Protein AF-A0AA35S6I4-F1 (afdb_monomer_lite)

Structure (mmCIF, N/CA/C/O backbone):
data_AF-A0AA35S6I4-F1
#
_entry.id   AF-A0AA35S6I4-F1
#
loop_
_atom_site.group_PDB
_atom_site.id
_atom_site.type_symbol
_atom_site.label_atom_id
_atom_site.label_alt_id
_atom_site.label_comp_id
_atom_site.label_asym_id
_atom_site.label_entity_id
_atom_site.label_seq_id
_atom_site.pdbx_PDB_ins_code
_atom_site.Cartn_x
_atom_site.Cartn_y
_atom_site.Cartn_z
_atom_site.occupancy
_atom_site.B_iso_or_equiv
_atom_site.auth_seq_id
_atom_site.auth_comp_id
_atom_site.auth_asym_id
_atom_site.auth_atom_id
_atom_site.pdbx_PDB_model_num
ATOM 1 N N . MET A 1 1 ? -8.166 1.751 -22.750 1.00 27.14 1 MET A N 1
ATOM 2 C CA . MET A 1 1 ? -8.897 2.971 -22.329 1.00 27.14 1 MET A CA 1
ATOM 3 C C . MET A 1 1 ? -8.185 4.132 -23.004 1.00 27.14 1 MET A C 1
ATOM 5 O O . MET A 1 1 ? -6.974 4.193 -22.900 1.00 27.14 1 MET A O 1
ATOM 9 N N . ARG A 1 2 ? -8.866 4.978 -23.789 1.00 22.42 2 ARG A N 1
ATOM 10 C CA . ARG A 1 2 ? -8.196 6.077 -24.511 1.00 22.42 2 ARG A CA 1
ATOM 11 C C . ARG A 1 2 ? -7.890 7.225 -23.547 1.00 22.42 2 ARG A C 1
ATOM 13 O O . ARG A 1 2 ? -8.811 7.950 -23.192 1.00 22.42 2 ARG A O 1
ATOM 20 N N . GLU A 1 3 ? -6.624 7.457 -23.223 1.00 25.73 3 GLU A N 1
ATOM 21 C CA . GLU A 1 3 ? -6.175 8.771 -22.754 1.00 25.73 3 GLU A CA 1
ATOM 22 C C . GLU A 1 3 ? -5.790 9.620 -23.970 1.00 25.73 3 GLU A C 1
ATOM 24 O O . GLU A 1 3 ? -4.717 9.480 -24.553 1.00 25.73 3 GLU A O 1
ATOM 29 N N . ARG A 1 4 ? -6.704 10.493 -24.401 1.00 26.44 4 ARG A N 1
ATOM 30 C CA . ARG A 1 4 ? -6.359 11.643 -25.241 1.00 26.44 4 ARG A CA 1
ATOM 31 C C . ARG A 1 4 ? -6.379 12.879 -24.352 1.00 26.44 4 ARG A C 1
ATOM 33 O O . ARG A 1 4 ? -7.452 13.313 -23.958 1.00 26.44 4 ARG A O 1
ATOM 40 N N . GLY A 1 5 ? -5.198 13.442 -24.113 1.00 25.83 5 GLY A N 1
ATOM 41 C CA . GLY A 1 5 ? -5.013 14.791 -23.582 1.00 25.83 5 GLY A CA 1
ATOM 42 C C . GLY A 1 5 ? -5.107 14.905 -22.061 1.00 25.83 5 GLY A C 1
ATOM 43 O O . GLY A 1 5 ? -6.160 14.669 -21.493 1.00 25.83 5 GLY A O 1
ATOM 44 N N . GLY A 1 6 ? -3.992 15.306 -21.440 1.00 30.22 6 GLY A N 1
ATOM 45 C CA . GLY A 1 6 ? -3.860 16.287 -20.346 1.00 30.22 6 GLY A CA 1
ATOM 46 C C . GLY A 1 6 ? -4.881 16.385 -19.203 1.00 30.22 6 GLY A C 1
ATOM 47 O O . GLY A 1 6 ? -4.893 17.415 -18.530 1.00 30.22 6 GLY A O 1
ATOM 48 N N . HIS A 1 7 ? -5.726 15.390 -18.954 1.00 31.48 7 HIS A N 1
ATOM 49 C CA . HIS A 1 7 ? -6.687 15.411 -17.862 1.00 31.48 7 HIS A CA 1
ATOM 50 C C . HIS A 1 7 ? -6.095 14.734 -16.630 1.00 31.48 7 HIS A C 1
ATOM 52 O O . HIS A 1 7 ? -5.675 13.584 -16.654 1.00 31.48 7 HIS A O 1
ATOM 58 N N . ARG A 1 8 ? -6.036 15.513 -15.550 1.00 39.41 8 ARG A N 1
ATOM 59 C CA . ARG A 1 8 ? -5.547 15.127 -14.229 1.00 39.41 8 ARG A CA 1
ATOM 60 C C . ARG A 1 8 ? -6.446 14.015 -13.680 1.00 39.41 8 ARG A C 1
ATOM 62 O O . ARG A 1 8 ? -7.600 14.274 -13.350 1.00 39.41 8 ARG A O 1
ATOM 69 N N . ALA A 1 9 ? -5.946 12.785 -13.620 1.00 36.16 9 ALA A N 1
ATOM 70 C CA . ALA A 1 9 ? -6.683 11.660 -13.056 1.00 36.16 9 ALA A CA 1
ATOM 71 C C . ALA A 1 9 ? -6.527 11.643 -11.527 1.00 36.16 9 ALA A C 1
ATOM 73 O O . ALA A 1 9 ? -5.416 11.625 -11.012 1.00 36.16 9 ALA A O 1
ATOM 74 N N . CYS A 1 10 ? -7.628 11.687 -10.774 1.00 38.34 10 CYS A N 1
ATOM 75 C CA . CYS A 1 10 ? -7.606 11.433 -9.329 1.00 38.34 10 CYS A CA 1
ATOM 76 C C . CYS A 1 10 ? -7.685 9.931 -9.039 1.00 38.34 10 CYS A C 1
ATOM 78 O O . CYS A 1 10 ? -8.234 9.178 -9.842 1.00 38.34 10 CYS A O 1
ATOM 80 N N . ALA A 1 11 ? -7.263 9.537 -7.835 1.00 35.97 11 ALA A N 1
ATOM 81 C CA . ALA A 1 11 ? -7.542 8.218 -7.281 1.00 35.97 11 ALA A CA 1
ATOM 82 C C . ALA A 1 11 ? -9.047 7.926 -7.330 1.00 35.97 11 ALA A C 1
ATOM 84 O O . ALA A 1 11 ? -9.856 8.588 -6.676 1.00 35.97 11 ALA A O 1
ATOM 85 N N . GLN A 1 12 ? -9.434 6.942 -8.134 1.00 39.78 12 GLN A N 1
ATOM 86 C CA . GLN A 1 12 ? -10.804 6.460 -8.214 1.00 39.78 12 GLN A CA 1
ATOM 87 C C . GLN A 1 12 ? -10.806 4.967 -7.936 1.00 39.78 12 GLN A C 1
ATOM 89 O O . GLN A 1 12 ? -10.083 4.211 -8.567 1.00 39.78 12 GLN A O 1
ATOM 94 N N . VAL A 1 13 ? -11.666 4.519 -7.024 1.00 38.41 13 VAL A N 1
ATOM 95 C CA . VAL A 1 13 ? -12.010 3.100 -6.955 1.00 38.41 13 VAL A CA 1
ATOM 96 C C . VAL A 1 13 ? -12.999 2.831 -8.089 1.00 38.41 13 VAL A C 1
ATOM 98 O O . VAL A 1 13 ? -14.203 3.008 -7.918 1.00 38.41 13 VAL A O 1
ATOM 101 N N . ILE A 1 14 ? -12.500 2.498 -9.281 1.00 35.81 14 ILE A N 1
ATOM 102 C CA . ILE A 1 14 ? -13.339 1.983 -10.370 1.00 35.81 14 ILE A CA 1
ATOM 103 C C . ILE A 1 14 ? -13.330 0.465 -10.262 1.00 35.81 14 ILE A C 1
ATOM 105 O O . ILE A 1 14 ? -12.357 -0.183 -10.635 1.00 35.81 14 ILE A O 1
ATOM 109 N N . VAL A 1 15 ? -14.409 -0.093 -9.723 1.00 33.44 15 VAL A N 1
ATOM 110 C CA . VAL A 1 15 ? -14.645 -1.535 -9.710 1.00 33.44 15 VAL A CA 1
ATOM 111 C C . VAL A 1 15 ? -14.970 -1.985 -11.132 1.00 33.44 15 VAL A C 1
ATOM 113 O O . VAL A 1 15 ? -16.030 -1.657 -11.664 1.00 33.44 15 VAL A O 1
ATOM 116 N N . PHE A 1 16 ? -14.077 -2.756 -11.749 1.00 29.30 16 PHE A N 1
ATOM 117 C CA . PHE A 1 16 ? -14.420 -3.525 -12.940 1.00 29.30 16 PHE A CA 1
ATOM 118 C C . PHE A 1 16 ? -14.842 -4.929 -12.504 1.00 29.30 16 PHE A C 1
ATOM 120 O O . PHE A 1 16 ? -14.002 -5.758 -12.145 1.00 29.30 16 PHE A O 1
ATOM 127 N N . THR A 1 17 ? -16.142 -5.221 -12.557 1.00 28.11 17 THR A N 1
ATOM 128 C CA . THR A 1 17 ? -16.604 -6.609 -12.571 1.00 28.11 17 THR A CA 1
ATOM 129 C C . THR A 1 17 ? -16.349 -7.161 -13.970 1.00 28.11 17 THR A C 1
ATOM 131 O O . THR A 1 17 ? -16.727 -6.567 -14.980 1.00 28.11 17 THR A O 1
ATOM 134 N N . HIS A 1 18 ? -15.634 -8.282 -14.057 1.00 30.84 18 HIS A N 1
ATOM 135 C CA . HIS A 1 18 ? -15.391 -8.951 -15.331 1.00 30.84 18 HIS A CA 1
ATOM 136 C C . HIS A 1 18 ? -16.702 -9.608 -15.785 1.00 30.84 18 HIS A C 1
ATOM 138 O O . HIS A 1 18 ? -16.946 -10.783 -15.533 1.00 30.84 18 HIS A O 1
ATOM 144 N N . ALA A 1 19 ? -17.579 -8.842 -16.428 1.00 26.14 19 ALA A N 1
ATOM 145 C CA . ALA A 1 19 ? -18.598 -9.426 -17.275 1.00 26.14 19 ALA A CA 1
ATOM 146 C C . ALA A 1 19 ? -17.886 -9.886 -18.552 1.00 26.14 19 ALA A C 1
ATOM 148 O O . ALA A 1 19 ? -17.605 -9.082 -19.441 1.00 26.14 19 ALA A O 1
ATOM 149 N N . GLN A 1 20 ? -17.555 -11.177 -18.633 1.00 28.89 20 GLN A N 1
ATOM 150 C CA . GLN A 1 20 ? -17.342 -11.819 -19.926 1.00 28.89 20 GLN A CA 1
ATOM 151 C C . GLN A 1 20 ? -18.670 -11.733 -20.688 1.00 28.89 20 GLN A C 1
ATOM 153 O O . GLN A 1 20 ? -19.516 -12.619 -20.602 1.00 28.89 20 GLN A O 1
ATOM 158 N N . TYR A 1 21 ? -18.897 -10.623 -21.387 1.00 31.86 21 TYR A N 1
ATOM 159 C CA . TYR A 1 21 ? -19.959 -10.539 -22.375 1.00 31.86 21 TYR A CA 1
ATOM 160 C C . TYR A 1 21 ? -19.504 -11.345 -23.588 1.00 31.86 21 TYR A C 1
ATOM 162 O O . TYR A 1 21 ? -18.855 -10.829 -24.496 1.00 31.86 21 TYR A O 1
ATOM 170 N N . ASP A 1 22 ? -19.833 -12.633 -23.581 1.00 31.59 22 ASP A N 1
ATOM 171 C CA . ASP A 1 22 ? -19.857 -13.450 -24.785 1.00 31.59 22 ASP A CA 1
ATOM 172 C C . ASP A 1 22 ? -21.020 -12.953 -25.664 1.00 31.59 22 ASP A C 1
ATOM 174 O O . ASP A 1 22 ? -22.170 -13.393 -25.556 1.00 31.59 22 ASP A O 1
ATOM 178 N N . TRP A 1 23 ? -20.735 -11.937 -26.485 1.00 33.00 23 TRP A N 1
ATOM 179 C CA . TRP A 1 23 ? -21.706 -11.262 -27.355 1.00 33.00 23 TRP A CA 1
ATOM 180 C C . TRP A 1 23 ? -22.428 -12.225 -28.315 1.00 33.00 23 TRP A C 1
ATOM 182 O O . TRP A 1 23 ? -23.520 -11.913 -28.793 1.00 33.00 23 TRP A O 1
ATOM 192 N N . LEU A 1 24 ? -21.875 -13.416 -28.562 1.00 31.56 24 LEU A N 1
ATOM 193 C CA . LEU A 1 24 ? -22.451 -14.413 -29.465 1.00 31.56 24 LEU A CA 1
ATOM 194 C C . LEU A 1 24 ? -23.468 -15.340 -28.774 1.00 31.56 24 LEU A C 1
ATOM 196 O O . LEU A 1 24 ? -24.403 -15.818 -29.424 1.00 31.56 24 LEU A O 1
ATOM 200 N N . ALA A 1 25 ? -23.367 -15.544 -27.457 1.00 37.75 25 ALA A N 1
ATOM 201 C CA . ALA A 1 25 ? -24.312 -16.371 -26.703 1.00 37.75 25 ALA A CA 1
ATOM 202 C C . ALA A 1 25 ? -25.638 -15.640 -26.404 1.00 37.75 25 ALA A C 1
ATOM 204 O O . ALA A 1 25 ? -26.709 -16.257 -26.418 1.00 37.75 25 ALA A O 1
ATOM 205 N N . GLY A 1 26 ? -25.588 -14.317 -26.195 1.00 34.56 26 GLY A N 1
ATOM 206 C CA . GLY A 1 26 ? -26.768 -13.481 -25.928 1.00 34.56 26 GLY A CA 1
ATOM 207 C C . GLY A 1 26 ? -27.723 -13.365 -27.121 1.00 34.56 26 GLY A C 1
ATOM 208 O O . GLY A 1 26 ? -28.942 -13.451 -26.957 1.00 34.56 26 GLY A O 1
ATOM 209 N N . PHE A 1 27 ? -27.184 -13.279 -28.342 1.00 36.78 27 PHE A N 1
ATOM 210 C CA . PHE A 1 27 ? -27.991 -13.162 -29.562 1.00 36.78 27 PHE A CA 1
ATOM 211 C C . PHE A 1 27 ? -28.774 -14.441 -29.898 1.00 36.78 27 PHE A C 1
ATOM 213 O O . PHE A 1 27 ? -29.901 -14.364 -30.387 1.00 36.78 27 PHE A O 1
ATOM 220 N N . ARG A 1 28 ? -28.240 -15.628 -29.570 1.00 36.69 28 ARG A N 1
ATOM 221 C CA . ARG A 1 28 ? -28.950 -16.904 -29.786 1.00 36.69 28 ARG A CA 1
ATOM 222 C C . ARG A 1 28 ? -30.128 -17.117 -28.833 1.00 36.69 28 ARG A C 1
ATOM 224 O O . ARG A 1 28 ? -31.089 -17.777 -29.216 1.00 36.69 28 ARG A O 1
ATOM 231 N N . ARG A 1 29 ? -30.092 -16.552 -27.620 1.00 38.59 29 ARG A N 1
ATOM 232 C CA . ARG A 1 29 ? -31.197 -16.669 -26.649 1.00 38.59 29 ARG A CA 1
ATOM 233 C C . ARG A 1 29 ? -32.322 -15.661 -26.890 1.00 38.59 29 ARG A C 1
ATOM 235 O O . ARG A 1 29 ? -33.477 -16.008 -26.669 1.00 38.59 29 ARG A O 1
ATOM 242 N N . MET A 1 30 ? -32.026 -14.466 -27.412 1.00 38.62 30 MET A N 1
ATOM 243 C CA . MET A 1 30 ? -33.069 -13.488 -27.763 1.00 38.62 30 MET A CA 1
ATOM 244 C C . MET A 1 30 ? -33.936 -13.920 -28.954 1.00 38.62 30 MET A C 1
ATOM 246 O O . MET A 1 30 ? -35.118 -13.592 -28.977 1.00 38.62 30 MET A O 1
ATOM 250 N N . LEU A 1 31 ? -33.402 -14.696 -29.903 1.00 39.69 31 LEU A N 1
ATOM 251 C CA . LEU A 1 31 ? -34.173 -15.175 -31.058 1.00 39.69 31 LEU A CA 1
ATOM 252 C C . LEU A 1 31 ? -35.123 -16.347 -30.748 1.00 39.69 31 LEU A C 1
ATOM 254 O O . LEU A 1 31 ? -36.099 -16.523 -31.472 1.00 39.69 31 LEU A O 1
ATOM 258 N N . LEU A 1 32 ? -34.910 -17.113 -29.668 1.00 38.91 32 LEU A N 1
ATOM 259 C CA . LEU A 1 32 ? -35.832 -18.197 -29.286 1.00 38.91 32 LEU A CA 1
ATOM 260 C C . LEU A 1 32 ? -37.050 -17.720 -28.474 1.00 38.91 32 LEU A C 1
ATOM 262 O O . LEU A 1 32 ? -38.095 -18.364 -28.518 1.00 38.91 32 LEU A O 1
ATOM 266 N N . CYS A 1 33 ? -36.958 -16.582 -27.778 1.00 37.75 33 CYS A N 1
ATOM 267 C CA . CYS A 1 33 ? -38.076 -16.046 -26.990 1.00 37.75 33 CYS A CA 1
ATOM 268 C C . CYS A 1 33 ? -39.135 -15.296 -27.819 1.00 37.75 33 CYS A C 1
ATOM 270 O O . CYS A 1 33 ? -40.190 -14.969 -27.287 1.00 37.75 33 CYS A O 1
ATOM 272 N N . TRP A 1 34 ? -38.902 -15.047 -29.113 1.00 36.66 34 TRP A N 1
ATOM 273 C CA . TRP A 1 34 ? -39.894 -14.407 -29.993 1.00 36.66 34 TRP A CA 1
ATOM 274 C C . TRP A 1 34 ? -40.892 -15.386 -30.637 1.00 36.66 34 TRP A C 1
ATOM 276 O O . TRP A 1 34 ? -41.854 -14.941 -31.254 1.00 36.66 34 TRP A O 1
ATOM 286 N N . LEU A 1 35 ? -40.711 -16.705 -30.477 1.00 44.50 35 LEU A N 1
ATOM 287 C CA . LEU A 1 35 ? -41.573 -17.722 -31.107 1.00 44.50 35 LEU A CA 1
ATOM 288 C C . LEU A 1 35 ? -42.529 -18.452 -30.152 1.00 44.50 35 LEU A C 1
ATOM 290 O O . LEU A 1 35 ? -43.336 -19.258 -30.603 1.00 44.50 35 LEU A O 1
ATOM 294 N N . THR A 1 36 ? -42.505 -18.158 -28.854 1.00 45.28 36 THR A N 1
ATOM 295 C CA . THR A 1 36 ? -43.490 -18.701 -27.904 1.00 45.28 36 THR A CA 1
ATOM 296 C C . THR A 1 36 ? -44.048 -17.562 -27.064 1.00 45.28 36 THR A C 1
ATOM 298 O O . THR A 1 36 ? -43.514 -17.189 -26.024 1.00 45.28 36 THR A O 1
ATOM 301 N N . GLY A 1 37 ? -45.109 -16.938 -27.580 1.00 46.22 37 GLY A N 1
ATOM 302 C CA . GLY A 1 37 ? -45.835 -15.889 -26.876 1.00 46.22 37 GLY A CA 1
ATOM 303 C C . GLY A 1 37 ? -46.317 -16.393 -25.518 1.00 46.22 37 GLY A C 1
ATOM 304 O O . GLY A 1 37 ? -47.132 -17.307 -25.448 1.00 46.22 37 GLY A O 1
ATOM 305 N N . GLY A 1 38 ? -45.804 -15.795 -24.444 1.00 47.72 38 GLY A N 1
ATOM 306 C CA . GLY A 1 38 ? -46.252 -16.105 -23.092 1.00 47.72 38 GLY A CA 1
ATOM 307 C C . GLY A 1 38 ? -45.165 -15.938 -22.045 1.00 47.72 38 GLY A C 1
ATOM 308 O O . GLY A 1 38 ? -44.645 -16.923 -21.546 1.00 47.72 38 GLY A O 1
ATOM 309 N N . CYS A 1 39 ? -44.858 -14.693 -21.680 1.00 36.78 39 CYS A N 1
ATOM 310 C CA . CYS A 1 39 ? -44.322 -14.385 -20.355 1.00 36.78 39 CYS A CA 1
ATOM 311 C C . CYS A 1 39 ? -44.573 -12.906 -20.041 1.00 36.78 39 CYS A C 1
ATOM 313 O O . CYS A 1 39 ? -43.835 -12.025 -20.479 1.00 36.78 39 CYS A O 1
ATOM 315 N N . LEU A 1 40 ? -45.644 -12.643 -19.283 1.00 46.53 40 LEU A N 1
ATOM 316 C CA . LEU A 1 40 ? -45.780 -11.422 -18.493 1.00 46.53 40 LEU A CA 1
ATOM 317 C C . LEU A 1 40 ? -44.582 -11.362 -17.538 1.00 46.53 40 LEU A C 1
ATOM 319 O O . LEU A 1 40 ? -44.534 -12.075 -16.537 1.00 46.53 40 LEU A O 1
ATOM 323 N N . LEU A 1 41 ? -43.591 -10.540 -17.874 1.00 40.91 41 LEU A N 1
ATOM 324 C CA . LEU A 1 41 ? -42.465 -10.266 -16.997 1.00 40.91 41 LEU A CA 1
ATOM 325 C C . LEU A 1 41 ? -42.904 -9.275 -15.919 1.00 40.91 41 LEU A C 1
ATOM 327 O O . LEU A 1 41 ? -43.178 -8.107 -16.190 1.00 40.91 41 LEU A O 1
ATOM 331 N N . LEU A 1 42 ? -42.911 -9.763 -14.680 1.00 40.22 42 LEU A N 1
ATOM 332 C CA . LEU A 1 42 ? -42.647 -8.960 -13.495 1.00 40.22 42 LEU A CA 1
ATOM 333 C C . LEU A 1 42 ? -41.341 -8.191 -13.735 1.00 40.22 42 LEU A C 1
ATOM 335 O O . LEU A 1 42 ? -40.250 -8.748 -13.611 1.00 40.22 42 LEU A O 1
ATOM 339 N N . ALA A 1 43 ? -41.448 -6.914 -14.093 1.00 40.16 43 ALA A N 1
ATOM 340 C CA . ALA A 1 43 ? -40.334 -5.981 -14.059 1.00 40.16 43 ALA A CA 1
ATOM 341 C C . ALA A 1 43 ? -39.996 -5.687 -12.588 1.00 40.16 43 ALA A C 1
ATOM 343 O O . ALA A 1 43 ? -40.337 -4.639 -12.044 1.00 40.16 43 ALA A O 1
ATOM 344 N N . ALA A 1 44 ? -39.366 -6.651 -11.914 1.00 40.16 44 ALA A N 1
ATOM 345 C CA . ALA A 1 44 ? -38.636 -6.377 -10.689 1.00 40.16 44 ALA A CA 1
ATOM 346 C C . ALA A 1 44 ? -37.512 -5.402 -11.054 1.00 40.16 44 ALA A C 1
ATOM 348 O O . ALA A 1 44 ? -36.699 -5.688 -11.934 1.00 40.16 44 ALA A O 1
ATOM 349 N N . GLY A 1 45 ? -37.544 -4.220 -10.437 1.00 35.88 45 GLY A N 1
ATOM 350 C CA . GLY A 1 45 ? -36.680 -3.091 -10.750 1.00 35.88 45 GLY A CA 1
ATOM 351 C C . GLY A 1 45 ? -35.210 -3.484 -10.816 1.00 35.88 45 GLY A C 1
ATOM 352 O O . GLY A 1 45 ? -34.560 -3.702 -9.796 1.00 35.88 45 GLY A O 1
ATOM 353 N N . VAL A 1 46 ? -34.676 -3.519 -12.033 1.00 41.22 46 VAL A N 1
ATOM 354 C CA . VAL A 1 46 ? -33.241 -3.396 -12.255 1.00 41.22 46 VAL A CA 1
ATOM 355 C C . VAL A 1 46 ? -32.910 -1.959 -11.869 1.00 41.22 46 VAL A C 1
ATOM 357 O O . VAL A 1 46 ? -33.310 -1.028 -12.568 1.00 41.22 46 VAL A O 1
ATOM 360 N N . GLY A 1 47 ? -32.272 -1.770 -10.712 1.00 37.84 47 GLY A N 1
ATOM 361 C CA . GLY A 1 47 ? -31.776 -0.463 -10.289 1.00 37.84 47 GLY A CA 1
ATOM 362 C C . GLY A 1 47 ? -30.976 0.155 -11.432 1.00 37.84 47 GLY A C 1
ATOM 363 O O . GLY A 1 47 ? -30.007 -0.440 -11.902 1.00 37.84 47 GLY A O 1
ATOM 364 N N . GLY A 1 48 ? -31.435 1.303 -11.934 1.00 38.84 48 GLY A N 1
ATOM 365 C CA . GLY A 1 48 ? -30.767 1.998 -13.026 1.00 38.84 48 GLY A CA 1
ATOM 366 C C . GLY A 1 48 ? -29.318 2.286 -12.647 1.00 38.84 48 GLY A C 1
ATOM 367 O O . GLY A 1 48 ? -29.043 2.739 -11.537 1.00 38.84 48 GLY A O 1
ATOM 368 N N . LEU A 1 49 ? -28.388 2.010 -13.563 1.00 55.34 49 LEU A N 1
ATOM 369 C CA . LEU A 1 49 ? -26.996 2.426 -13.421 1.00 55.34 49 LEU A CA 1
ATOM 370 C C . LEU A 1 49 ? -26.975 3.950 -13.254 1.00 55.34 49 LEU A C 1
ATOM 372 O O . LEU A 1 49 ? -27.245 4.684 -14.204 1.00 55.34 49 LEU A O 1
ATOM 376 N N . GLN A 1 50 ? -26.686 4.427 -12.041 1.00 70.00 50 GLN A N 1
ATOM 377 C CA . GLN A 1 50 ? -26.491 5.848 -11.781 1.00 70.00 50 GLN A CA 1
ATOM 378 C C . GLN A 1 50 ? -25.332 6.336 -12.656 1.00 70.00 50 GLN A C 1
ATOM 380 O O . GLN A 1 50 ? -24.180 5.952 -12.456 1.00 70.00 50 GLN A O 1
ATOM 385 N N . GLN A 1 51 ? -25.639 7.170 -13.645 1.00 85.69 51 GLN A N 1
ATOM 386 C CA . GLN A 1 51 ? -24.629 7.735 -14.528 1.00 85.69 51 GLN A CA 1
ATOM 387 C C . GLN A 1 51 ? -24.034 8.991 -13.883 1.00 85.69 51 GLN A C 1
ATOM 389 O O . GLN A 1 51 ? -24.754 9.945 -13.577 1.00 85.69 51 GLN A O 1
ATOM 394 N N . TYR A 1 52 ? -22.717 8.994 -13.675 1.00 86.12 52 TYR A N 1
ATOM 395 C CA . TYR A 1 52 ? -21.992 10.152 -13.153 1.00 86.12 52 TYR A CA 1
ATOM 396 C C . TYR A 1 52 ? -21.632 11.124 -14.275 1.00 86.12 52 TYR A C 1
ATOM 398 O O . TYR A 1 52 ? -21.247 10.716 -15.372 1.00 86.12 52 TYR A O 1
ATOM 406 N N . GLN A 1 53 ? -21.747 12.416 -13.988 1.00 88.75 53 GLN A N 1
ATOM 407 C CA . GLN A 1 53 ? -21.299 13.483 -14.875 1.00 88.75 53 GLN A CA 1
ATOM 408 C C . GLN A 1 53 ? -19.807 13.762 -14.643 1.00 88.75 53 GLN A C 1
ATOM 410 O O . GLN A 1 53 ? -19.328 13.592 -13.520 1.00 88.75 53 GLN A O 1
ATOM 415 N N . PRO A 1 54 ? -19.057 14.226 -15.659 1.00 87.81 54 PRO A N 1
ATOM 416 C CA . PRO A 1 54 ? -17.627 14.515 -15.540 1.00 87.81 54 PRO A CA 1
ATOM 417 C C . PRO A 1 54 ? -17.368 15.850 -14.811 1.00 87.81 54 PRO A C 1
ATOM 419 O O . PRO A 1 54 ? -16.702 16.740 -15.331 1.00 87.81 54 PRO A O 1
ATOM 422 N N . ASN A 1 55 ? -17.931 16.021 -13.613 1.00 86.88 55 ASN A N 1
ATOM 423 C CA . ASN A 1 55 ? -17.705 17.163 -12.728 1.00 86.88 55 ASN A CA 1
ATOM 424 C C . ASN A 1 55 ? -17.625 16.707 -11.263 1.00 86.88 55 ASN A C 1
ATOM 426 O O . ASN A 1 55 ? -18.217 15.692 -10.894 1.00 86.88 55 ASN A O 1
ATOM 430 N N . TRP A 1 56 ? -16.914 17.470 -10.427 1.00 85.12 56 TRP A N 1
ATOM 431 C CA . TRP A 1 56 ? -16.651 17.093 -9.033 1.00 85.12 56 TRP A CA 1
ATOM 432 C C . TRP A 1 56 ? -17.918 16.879 -8.212 1.00 85.12 56 TRP A C 1
ATOM 434 O O . TRP A 1 56 ? -18.025 15.866 -7.534 1.00 85.12 56 TRP A O 1
ATOM 444 N N . ALA A 1 57 ? -18.921 17.750 -8.356 1.00 88.06 57 ALA A N 1
ATOM 445 C CA . ALA A 1 57 ? -20.181 17.619 -7.624 1.00 88.06 57 ALA A CA 1
ATOM 446 C C . ALA A 1 57 ? -20.863 16.259 -7.868 1.00 88.06 57 ALA A C 1
ATOM 448 O O . ALA A 1 57 ? -21.367 15.637 -6.936 1.00 88.06 57 ALA A O 1
ATOM 449 N N . SER A 1 58 ? -20.841 15.762 -9.108 1.00 88.12 58 SER A N 1
ATOM 450 C CA . SER A 1 58 ? -21.358 14.430 -9.423 1.00 88.12 58 SER A CA 1
ATOM 451 C C . SER A 1 58 ? -20.416 13.317 -8.960 1.00 88.12 58 SER A C 1
ATOM 453 O O . SER A 1 58 ? -20.876 12.343 -8.367 1.00 88.12 58 SER A O 1
ATOM 455 N N . LEU A 1 59 ? -19.108 13.443 -9.189 1.00 86.19 59 LEU A N 1
ATOM 456 C CA . LEU A 1 59 ? -18.137 12.387 -8.886 1.00 86.19 59 LEU A CA 1
ATOM 457 C C . LEU A 1 59 ? -17.922 12.154 -7.386 1.00 86.19 59 LEU A C 1
ATOM 459 O O . LEU A 1 59 ? -17.703 10.998 -7.009 1.00 86.19 59 LEU A O 1
ATOM 463 N N . ASP A 1 60 ? -18.003 13.208 -6.572 1.00 85.75 60 ASP A N 1
ATOM 464 C CA . ASP A 1 60 ? -17.853 13.176 -5.110 1.00 85.75 60 ASP A CA 1
ATOM 465 C C . ASP A 1 60 ? -19.149 12.743 -4.404 1.00 85.75 60 ASP A C 1
ATOM 467 O O . ASP A 1 60 ? -19.121 12.346 -3.245 1.00 85.75 60 ASP A O 1
ATOM 471 N N . SER A 1 61 ? -20.288 12.724 -5.110 1.00 86.25 61 SER A N 1
ATOM 472 C CA . SER A 1 61 ? -21.542 12.161 -4.581 1.00 86.25 61 SER A CA 1
ATOM 473 C C . SER A 1 61 ? -21.552 10.625 -4.514 1.00 86.25 61 SER A C 1
ATOM 475 O O . SER A 1 61 ? -22.512 10.028 -4.023 1.00 86.25 61 SER A O 1
ATOM 477 N N . ARG A 1 62 ? -20.509 9.958 -5.031 1.00 85.06 62 ARG A N 1
ATOM 478 C CA . ARG A 1 62 ? -20.420 8.494 -5.020 1.00 85.06 62 ARG A CA 1
ATOM 479 C C . ARG A 1 62 ? -20.330 7.957 -3.597 1.00 85.06 62 ARG A C 1
ATOM 481 O O . ARG A 1 62 ? -19.438 8.371 -2.859 1.00 85.06 62 ARG A O 1
ATOM 488 N N . PRO A 1 63 ? -21.161 6.966 -3.236 1.00 83.31 63 PRO A N 1
ATOM 489 C CA . PRO A 1 63 ? -20.998 6.299 -1.961 1.00 83.31 63 PRO A CA 1
ATOM 490 C C . PRO A 1 63 ? -19.677 5.526 -1.943 1.00 83.31 63 PRO A C 1
ATOM 492 O O . PRO A 1 63 ? -19.276 4.909 -2.935 1.00 83.31 63 PRO A O 1
ATOM 495 N N . LEU A 1 64 ? -19.021 5.529 -0.787 1.00 80.19 64 LEU A N 1
ATOM 496 C CA . LEU A 1 64 ? -17.911 4.626 -0.530 1.00 80.19 64 LEU A CA 1
ATOM 497 C C . LEU A 1 64 ? -18.427 3.173 -0.562 1.00 80.19 64 LEU A C 1
ATOM 499 O O . LEU A 1 64 ? -19.410 2.874 0.122 1.00 80.19 64 LEU A O 1
ATOM 503 N N . PRO A 1 65 ? -17.776 2.251 -1.294 1.00 82.19 65 PRO A N 1
ATOM 504 C CA . PRO A 1 65 ? -18.116 0.835 -1.226 1.00 82.19 65 PRO A CA 1
ATOM 505 C C . PRO A 1 65 ? -17.989 0.304 0.208 1.00 82.19 65 PRO A C 1
ATOM 507 O O . PRO A 1 65 ? -16.976 0.541 0.869 1.00 82.19 65 PRO A O 1
ATOM 510 N N . SER A 1 66 ? -18.985 -0.449 0.687 1.00 81.00 66 SER A N 1
ATOM 511 C CA . SER A 1 66 ? -19.013 -0.950 2.072 1.00 81.00 66 SER A CA 1
ATOM 512 C C . SER A 1 66 ? -17.782 -1.787 2.422 1.00 81.00 66 SER A C 1
ATOM 514 O O . SER A 1 66 ? -17.194 -1.608 3.487 1.00 81.00 66 SER A O 1
ATOM 516 N N . TRP A 1 67 ? -17.322 -2.622 1.484 1.00 82.81 67 TRP A N 1
ATOM 517 C CA . TRP A 1 67 ? -16.130 -3.450 1.661 1.00 82.81 67 TRP A CA 1
ATOM 518 C C . TRP A 1 67 ? -14.886 -2.622 2.003 1.00 82.81 67 TRP A C 1
ATOM 520 O O . TRP A 1 67 ? -14.041 -3.079 2.770 1.00 82.81 67 TRP A O 1
ATOM 530 N N . TYR A 1 68 ? -14.764 -1.408 1.452 1.00 80.19 68 TYR A N 1
ATOM 531 C CA . TYR A 1 68 ? -13.606 -0.550 1.678 1.00 80.19 68 TYR A CA 1
ATOM 532 C C . TYR A 1 68 ? -13.638 0.035 3.085 1.00 80.19 68 TYR A C 1
ATOM 534 O O . TYR A 1 68 ? -12.605 0.123 3.752 1.00 80.19 68 TYR A O 1
ATOM 542 N N . ASP A 1 69 ? -14.832 0.396 3.572 1.00 79.38 69 ASP A N 1
ATOM 543 C CA . ASP A 1 69 ? -14.967 0.767 4.972 1.00 79.38 69 ASP A CA 1
ATOM 544 C C . ASP A 1 69 ? -14.551 -0.397 5.868 1.00 79.38 69 ASP A C 1
ATOM 546 O O . ASP A 1 69 ? -13.751 -0.178 6.772 1.00 79.38 69 ASP A O 1
ATOM 550 N N . GLU A 1 70 ? -15.025 -1.612 5.597 1.00 79.50 70 GLU A N 1
ATOM 551 C CA . GLU A 1 70 ? -14.806 -2.815 6.409 1.00 79.50 70 GLU A CA 1
ATOM 552 C C . GLU A 1 70 ? -13.371 -3.360 6.371 1.00 79.50 70 GLU A C 1
ATOM 554 O O . GLU A 1 70 ? -12.926 -3.939 7.359 1.00 79.50 70 GLU A O 1
ATOM 559 N N . ALA A 1 71 ? -12.638 -3.161 5.273 1.00 81.56 71 ALA A N 1
ATOM 560 C CA . ALA A 1 71 ? -11.327 -3.765 5.036 1.00 81.56 71 ALA A CA 1
ATOM 561 C C . ALA A 1 71 ? -10.243 -3.323 6.036 1.00 81.56 71 ALA A C 1
ATOM 563 O O . ALA A 1 71 ? -9.437 -4.146 6.465 1.00 81.56 71 ALA A O 1
ATOM 564 N N . LYS A 1 72 ? -10.239 -2.035 6.412 1.00 80.31 72 LYS A N 1
ATOM 565 C CA . LYS A 1 72 ? -9.313 -1.333 7.336 1.00 80.31 72 LYS A CA 1
ATOM 566 C C . LYS A 1 72 ? -7.812 -1.362 6.985 1.00 80.31 72 LYS A C 1
ATOM 568 O O . LYS A 1 72 ? -7.157 -0.344 7.181 1.00 80.31 72 LYS A O 1
ATOM 573 N N . VAL A 1 73 ? -7.261 -2.481 6.510 1.00 83.75 73 VAL A N 1
ATOM 574 C CA . VAL A 1 73 ? -5.830 -2.683 6.232 1.00 83.75 73 VAL A CA 1
ATOM 575 C C . VAL A 1 73 ? -5.639 -3.291 4.844 1.00 83.75 73 VAL A C 1
ATOM 577 O O . VAL A 1 73 ? -6.255 -4.303 4.507 1.00 83.75 73 VAL A O 1
ATOM 580 N N . GLY A 1 74 ? -4.735 -2.706 4.060 1.00 87.38 74 GLY A N 1
ATOM 581 C CA . GLY A 1 74 ? -4.293 -3.226 2.768 1.00 87.38 74 GLY A CA 1
ATOM 582 C C . GLY A 1 74 ? -2.779 -3.141 2.602 1.00 87.38 74 GLY A C 1
ATOM 583 O O . GLY A 1 74 ? -2.092 -2.488 3.388 1.00 87.38 74 GLY A O 1
ATOM 584 N N . ILE A 1 75 ? -2.260 -3.811 1.573 1.00 90.12 75 ILE A N 1
ATOM 585 C CA . ILE A 1 75 ? -0.836 -3.783 1.210 1.00 90.12 75 ILE A CA 1
ATOM 586 C C . ILE A 1 75 ? -0.651 -2.996 -0.081 1.00 90.12 75 ILE A C 1
ATOM 588 O O . ILE A 1 75 ? -1.262 -3.318 -1.097 1.00 90.12 75 ILE A O 1
ATOM 592 N N . PHE A 1 76 ? 0.235 -2.000 -0.049 1.00 91.19 76 PHE A N 1
ATOM 593 C CA . PHE A 1 76 ? 0.635 -1.236 -1.227 1.00 91.19 76 PHE A CA 1
ATOM 594 C C . PHE A 1 76 ? 2.045 -1.639 -1.668 1.00 91.19 76 PHE A C 1
ATOM 596 O O . PHE A 1 76 ? 2.998 -1.552 -0.896 1.00 91.19 76 PHE A O 1
ATOM 603 N N . ILE A 1 77 ? 2.178 -2.067 -2.920 1.00 93.81 77 ILE A N 1
ATOM 604 C CA . ILE A 1 77 ? 3.401 -2.607 -3.505 1.00 93.81 77 ILE A CA 1
ATOM 605 C C . ILE A 1 77 ? 3.906 -1.647 -4.579 1.00 93.81 77 ILE A C 1
ATOM 607 O O . ILE A 1 77 ? 3.259 -1.481 -5.612 1.00 93.81 77 ILE A O 1
ATOM 611 N N . HIS A 1 78 ? 5.075 -1.048 -4.345 1.00 93.69 78 HIS A N 1
ATOM 612 C CA . HIS A 1 78 ? 5.812 -0.305 -5.367 1.00 93.69 78 HIS A CA 1
ATOM 613 C C . HIS A 1 78 ? 6.875 -1.209 -5.977 1.00 93.69 78 HIS A C 1
ATOM 615 O O . HIS A 1 78 ? 7.962 -1.385 -5.426 1.00 93.69 78 HIS A O 1
ATOM 621 N N . TRP A 1 79 ? 6.540 -1.787 -7.122 1.00 96.31 79 TRP A N 1
ATOM 622 C CA . TRP A 1 79 ? 7.409 -2.691 -7.858 1.00 96.31 79 TRP A CA 1
ATOM 623 C C . TRP A 1 79 ? 7.263 -2.452 -9.359 1.00 96.31 79 TRP A C 1
ATOM 625 O O . TRP A 1 79 ? 6.164 -2.219 -9.861 1.00 96.31 79 TRP A O 1
ATOM 635 N N . GLY A 1 80 ? 8.383 -2.455 -10.068 1.00 95.31 80 GLY A N 1
ATOM 636 C CA . GLY A 1 80 ? 8.478 -2.047 -11.467 1.00 95.31 80 GLY A CA 1
ATOM 637 C C . GLY A 1 80 ? 9.934 -1.897 -11.887 1.00 95.31 80 GLY A C 1
ATOM 638 O O . GLY A 1 80 ? 10.836 -2.281 -11.134 1.00 95.31 80 GLY A O 1
ATOM 639 N N . LEU A 1 81 ? 10.172 -1.315 -13.062 1.00 97.25 81 LEU A N 1
ATOM 640 C CA . LEU A 1 81 ? 11.502 -1.241 -13.665 1.00 97.25 81 LEU A CA 1
ATOM 641 C C . LEU A 1 81 ? 12.532 -0.527 -12.772 1.00 97.25 81 LEU A C 1
ATOM 643 O O . LEU A 1 81 ? 13.662 -1.008 -12.652 1.00 97.25 81 LEU A O 1
ATOM 647 N N . PHE A 1 82 ? 12.131 0.524 -12.043 1.00 96.00 82 PHE A N 1
ATOM 648 C CA . PHE A 1 82 ? 12.974 1.193 -11.029 1.00 96.00 82 PHE A CA 1
ATOM 649 C C . PHE A 1 82 ? 13.565 0.253 -9.970 1.00 96.00 82 PHE A C 1
ATOM 651 O O . PHE A 1 82 ? 14.541 0.594 -9.302 1.00 96.00 82 PHE A O 1
ATOM 658 N N . SER A 1 83 ? 12.992 -0.939 -9.792 1.00 97.25 83 SER A N 1
ATOM 659 C CA . SER A 1 83 ? 13.478 -1.918 -8.821 1.00 97.25 83 SER A CA 1
ATOM 660 C C . SER A 1 83 ? 14.780 -2.578 -9.272 1.00 97.25 83 SER A C 1
ATOM 662 O O . SER A 1 83 ? 15.518 -3.052 -8.421 1.00 97.25 83 SER A O 1
ATOM 664 N N . VAL A 1 84 ? 15.114 -2.583 -10.568 1.00 97.75 84 VAL A N 1
ATOM 665 C CA . VAL A 1 84 ? 16.362 -3.178 -11.082 1.00 97.75 84 VAL A CA 1
ATOM 666 C C . VAL A 1 84 ? 17.615 -2.486 -10.527 1.00 97.75 84 VAL A C 1
ATOM 668 O O . VAL A 1 84 ? 18.445 -3.166 -9.922 1.00 97.75 84 VAL A O 1
ATOM 671 N N . PRO A 1 85 ? 17.788 -1.153 -10.653 1.00 96.00 85 PRO A N 1
ATOM 672 C CA . PRO A 1 85 ? 18.952 -0.486 -10.070 1.00 96.00 85 PRO A CA 1
ATOM 673 C C . PRO A 1 85 ? 18.956 -0.531 -8.534 1.00 96.00 85 PRO A C 1
ATOM 675 O O . PRO A 1 85 ? 20.042 -0.537 -7.939 1.00 96.00 85 PRO A O 1
ATOM 678 N N . SER A 1 86 ? 17.774 -0.590 -7.899 1.00 94.94 86 SER A N 1
ATOM 679 C CA . SER A 1 86 ? 17.586 -0.674 -6.440 1.00 94.94 86 SER A CA 1
ATOM 680 C C . SER A 1 86 ? 18.388 0.374 -5.647 1.00 94.94 86 SER A C 1
ATOM 682 O O . SER A 1 86 ? 18.939 0.042 -4.601 1.00 94.94 86 SER A O 1
ATOM 684 N N . TYR A 1 87 ? 18.559 1.600 -6.147 1.00 95.06 87 TYR A N 1
ATOM 685 C CA . TYR A 1 87 ? 19.511 2.559 -5.567 1.00 95.06 87 TYR A CA 1
ATOM 686 C C . TYR A 1 87 ? 18.896 3.949 -5.379 1.00 95.06 87 TYR A C 1
ATOM 688 O O . TYR A 1 87 ? 18.336 4.502 -6.315 1.00 95.06 87 TYR A O 1
ATOM 696 N N . GLY A 1 88 ? 18.998 4.530 -4.184 1.00 91.31 88 GLY A N 1
ATOM 697 C CA . GLY A 1 88 ? 18.372 5.819 -3.848 1.00 91.31 88 GLY A CA 1
ATOM 698 C C . GLY A 1 88 ? 19.363 6.942 -3.538 1.00 91.31 88 GLY A C 1
ATOM 699 O O . GLY A 1 88 ? 18.952 8.052 -3.187 1.00 91.31 88 GLY A O 1
ATOM 700 N N . GLY A 1 89 ? 20.670 6.662 -3.591 1.00 86.88 89 GLY A N 1
ATOM 701 C CA . GLY A 1 89 ? 21.706 7.584 -3.115 1.00 86.88 89 GLY A CA 1
ATOM 702 C C . GLY A 1 89 ? 21.614 7.847 -1.607 1.00 86.88 89 GLY A C 1
ATOM 703 O O . GLY A 1 89 ? 22.013 8.911 -1.136 1.00 86.88 89 GLY A O 1
ATOM 704 N N . GLY A 1 90 ? 21.008 6.926 -0.848 1.00 78.06 90 GLY A N 1
ATOM 705 C CA . GLY A 1 90 ? 20.766 7.016 0.596 1.00 78.06 90 GLY A CA 1
ATOM 706 C C . GLY A 1 90 ? 19.762 8.084 1.059 1.00 78.06 90 GLY A C 1
ATOM 707 O O . GLY A 1 90 ? 19.464 8.143 2.259 1.00 78.06 90 GLY A O 1
ATOM 708 N N . LYS A 1 91 ? 19.250 8.926 0.151 1.00 73.06 91 LYS A N 1
ATOM 709 C CA . LYS A 1 91 ? 18.438 10.117 0.470 1.00 73.06 91 LYS A CA 1
ATOM 710 C C . LYS A 1 91 ? 17.085 10.162 -0.236 1.00 73.06 91 LYS A C 1
ATOM 712 O O . LYS A 1 91 ? 16.164 10.777 0.298 1.00 73.06 91 LYS A O 1
ATOM 717 N N . SER A 1 92 ? 16.965 9.534 -1.400 1.00 79.69 92 SER A N 1
ATOM 718 C CA . SER A 1 92 ? 15.766 9.588 -2.236 1.00 79.69 92 SER A CA 1
ATOM 719 C C . SER A 1 92 ? 15.072 8.231 -2.297 1.00 79.69 92 SER A C 1
ATOM 721 O O . SER A 1 92 ? 15.716 7.193 -2.167 1.00 79.69 92 SER A O 1
ATOM 723 N N . GLY A 1 93 ? 13.760 8.242 -2.541 1.00 87.81 93 GLY A N 1
ATOM 724 C CA . GLY A 1 93 ? 13.017 7.014 -2.815 1.00 87.81 93 GLY A CA 1
ATOM 725 C C . GLY A 1 93 ? 13.519 6.355 -4.097 1.00 87.81 93 GLY A C 1
ATOM 726 O O . GLY A 1 93 ? 13.669 7.027 -5.124 1.00 87.81 93 GLY A O 1
ATOM 727 N N . CYS A 1 94 ? 13.786 5.050 -4.047 1.00 93.81 94 CYS A N 1
ATOM 728 C CA . CYS A 1 94 ? 14.321 4.305 -5.187 1.00 93.81 94 CYS A CA 1
ATOM 729 C C . CYS A 1 94 ? 13.339 4.234 -6.355 1.00 93.81 94 CYS A C 1
ATOM 731 O O . CYS A 1 94 ? 13.761 4.125 -7.502 1.00 93.81 94 CYS A O 1
ATOM 733 N N . GLU A 1 95 ? 12.038 4.384 -6.102 1.00 94.06 95 GLU A N 1
ATOM 734 C CA . GLU A 1 95 ? 11.021 4.468 -7.152 1.00 94.06 95 GLU A CA 1
ATOM 735 C C . GLU A 1 95 ? 11.143 5.721 -8.042 1.00 94.06 95 GLU A C 1
ATOM 737 O O . GLU A 1 95 ? 10.507 5.799 -9.091 1.00 94.06 95 GLU A O 1
ATOM 742 N N . TRP A 1 96 ? 11.965 6.698 -7.643 1.00 94.56 96 TRP A N 1
ATOM 743 C CA . TRP A 1 96 ? 12.276 7.907 -8.414 1.00 94.56 96 TRP A CA 1
ATOM 744 C C . TRP A 1 96 ? 13.620 7.832 -9.146 1.00 94.56 96 TRP A C 1
ATOM 746 O O . TRP A 1 96 ? 14.131 8.867 -9.576 1.00 94.56 96 TRP A O 1
ATOM 756 N N . PHE A 1 97 ? 14.216 6.641 -9.289 1.00 96.31 97 PHE A N 1
ATOM 757 C CA . PHE A 1 97 ? 15.546 6.479 -9.884 1.00 96.31 97 PHE A CA 1
ATOM 758 C C . PHE A 1 97 ? 15.694 7.197 -11.228 1.00 96.31 97 PHE A C 1
ATOM 760 O O . PHE A 1 97 ? 16.632 7.970 -11.398 1.00 96.31 97 PHE A O 1
ATOM 767 N N . TRP A 1 98 ? 14.759 6.986 -12.161 1.00 96.06 98 TRP A N 1
ATOM 768 C CA . TRP A 1 98 ? 14.807 7.600 -13.490 1.00 96.06 98 TRP A CA 1
ATOM 769 C C . TRP A 1 98 ? 14.810 9.130 -13.440 1.00 96.06 98 TRP A C 1
ATOM 771 O O . TRP A 1 98 ? 15.693 9.763 -14.014 1.00 96.06 98 TRP A O 1
ATOM 781 N N . GLU A 1 99 ? 13.862 9.723 -12.712 1.00 95.25 99 GLU A N 1
ATOM 782 C CA . GLU A 1 99 ? 13.752 11.177 -12.552 1.00 95.25 99 GLU A CA 1
ATOM 783 C C . GLU A 1 99 ? 15.007 11.751 -11.892 1.00 95.25 99 GLU A C 1
ATOM 785 O O . GLU A 1 99 ? 15.545 12.762 -12.335 1.00 95.25 99 GLU A O 1
ATOM 790 N N . ASN A 1 100 ? 15.525 11.094 -10.854 1.00 96.06 100 ASN A N 1
ATOM 791 C CA . ASN A 1 100 ? 16.721 11.574 -10.176 1.00 96.06 100 ASN A CA 1
ATOM 792 C C . ASN A 1 100 ? 17.990 11.372 -11.013 1.00 96.06 100 ASN A C 1
ATOM 794 O O . ASN A 1 100 ? 18.906 12.180 -10.910 1.00 96.06 100 ASN A O 1
ATOM 798 N N . TRP A 1 101 ? 18.058 10.344 -11.857 1.00 96.31 101 TRP A N 1
ATOM 799 C CA . TRP A 1 101 ? 19.197 10.113 -12.741 1.00 96.31 101 TRP A CA 1
ATOM 800 C C . TRP A 1 101 ? 19.186 11.049 -13.956 1.00 96.31 101 TRP A C 1
ATOM 802 O O . TRP A 1 101 ? 20.173 11.740 -14.211 1.00 96.31 101 TRP A O 1
ATOM 812 N N . VAL A 1 102 ? 18.082 11.072 -14.704 1.00 95.50 102 VAL A N 1
ATOM 813 C CA . VAL A 1 102 ? 17.977 11.734 -16.013 1.00 95.50 102 VAL A CA 1
ATOM 814 C C . VAL A 1 102 ? 17.458 13.163 -15.881 1.00 95.50 102 VAL A C 1
ATOM 816 O O . VAL A 1 102 ? 18.042 14.076 -16.468 1.00 95.50 102 VAL A O 1
ATOM 819 N N . GLY A 1 103 ? 16.387 13.362 -15.109 1.00 94.62 103 GLY A N 1
ATOM 820 C CA . GLY A 1 103 ? 15.728 14.658 -14.942 1.00 94.62 103 GLY A CA 1
ATOM 821 C C . GLY A 1 103 ? 16.541 15.608 -14.064 1.00 94.62 103 GLY A C 1
ATOM 822 O O . GLY A 1 103 ? 17.088 16.604 -14.537 1.00 94.62 103 GLY A O 1
ATOM 823 N N . ARG A 1 104 ? 16.659 15.279 -12.776 1.00 95.00 104 ARG A N 1
ATOM 824 C CA . ARG A 1 104 ? 17.310 16.120 -11.756 1.00 95.00 104 ARG A CA 1
ATOM 825 C C . ARG A 1 104 ? 18.823 15.986 -11.717 1.00 95.00 104 ARG A C 1
ATOM 827 O O . ARG A 1 104 ? 19.487 16.891 -11.222 1.00 95.00 104 ARG A O 1
ATOM 834 N N . LYS A 1 105 ? 19.357 14.873 -12.229 1.00 95.56 105 LYS A N 1
ATOM 835 C CA . LYS A 1 105 ? 20.794 14.561 -12.249 1.00 95.56 105 LYS A CA 1
ATOM 836 C C . LYS A 1 105 ? 21.431 14.614 -10.855 1.00 95.56 105 LYS A C 1
ATOM 838 O O . LYS A 1 105 ? 22.459 15.257 -10.654 1.00 95.56 105 LYS A O 1
ATOM 843 N N . ASP A 1 106 ? 20.815 13.929 -9.893 1.00 96.12 106 ASP A N 1
ATOM 844 C CA . ASP A 1 106 ? 21.355 13.769 -8.544 1.00 96.12 106 ASP A CA 1
ATOM 845 C C . ASP A 1 106 ? 22.796 13.215 -8.608 1.00 96.12 106 ASP A C 1
ATOM 847 O O . ASP A 1 106 ? 23.018 12.165 -9.225 1.00 96.12 106 ASP A O 1
ATOM 851 N N . PRO A 1 107 ? 23.787 13.881 -7.980 1.00 95.88 107 PRO A N 1
ATOM 852 C CA . PRO A 1 107 ? 25.188 13.490 -8.101 1.00 95.88 107 PRO A CA 1
ATOM 853 C C . PRO A 1 107 ? 25.485 12.060 -7.643 1.00 95.88 107 PRO A C 1
ATOM 855 O O . PRO A 1 107 ? 26.331 11.401 -8.244 1.00 95.88 107 PRO A O 1
ATOM 858 N N . TRP A 1 108 ? 24.801 11.554 -6.612 1.00 94.81 108 TRP A N 1
ATOM 859 C CA . TRP A 1 108 ? 25.031 10.202 -6.096 1.00 94.81 108 TRP A CA 1
ATOM 860 C C . TRP A 1 108 ? 24.556 9.152 -7.089 1.00 94.81 108 TRP A C 1
ATOM 862 O O . TRP A 1 108 ? 25.262 8.176 -7.343 1.00 94.81 108 TRP A O 1
ATOM 872 N N . ILE A 1 109 ? 23.391 9.378 -7.692 1.00 96.00 109 ILE A N 1
ATOM 873 C CA . ILE A 1 109 ? 22.800 8.460 -8.666 1.00 96.00 109 ILE A CA 1
ATOM 874 C C . ILE A 1 109 ? 23.553 8.517 -10.000 1.00 96.00 109 ILE A C 1
ATOM 876 O O . ILE A 1 109 ? 23.884 7.473 -10.562 1.00 96.00 109 ILE A O 1
ATOM 880 N N . VAL A 1 110 ? 23.910 9.712 -10.482 1.00 96.62 110 VAL A N 1
ATOM 881 C CA . VAL A 1 110 ? 24.738 9.874 -11.690 1.00 96.62 110 VAL A CA 1
ATOM 882 C C . VAL A 1 110 ? 26.080 9.168 -11.516 1.00 96.62 110 VAL A C 1
ATOM 884 O O . VAL A 1 110 ? 26.519 8.435 -12.402 1.00 96.62 110 VAL A O 1
ATOM 887 N N . HIS A 1 111 ? 26.721 9.344 -10.363 1.00 96.25 111 HIS A N 1
ATOM 888 C CA . HIS A 1 111 ? 28.009 8.728 -10.096 1.00 96.25 111 HIS A CA 1
ATOM 889 C C . HIS A 1 111 ? 27.903 7.206 -9.915 1.00 96.25 111 HIS A C 1
ATOM 891 O O . HIS A 1 111 ? 28.766 6.463 -10.384 1.00 96.25 111 HIS A O 1
ATOM 897 N N . PHE A 1 112 ? 26.825 6.718 -9.295 1.00 96.12 112 PHE A N 1
ATOM 898 C CA . PHE A 1 112 ? 26.495 5.295 -9.282 1.00 96.12 112 PHE A CA 1
ATOM 899 C C . PHE A 1 112 ? 26.391 4.739 -10.711 1.00 96.12 112 PHE A C 1
ATOM 901 O O . PHE A 1 112 ? 27.013 3.716 -11.001 1.00 96.12 112 PHE A O 1
ATOM 908 N N . MET A 1 113 ? 25.704 5.431 -11.624 1.00 97.50 113 MET A N 1
ATOM 909 C CA . MET A 1 113 ? 25.591 4.983 -13.014 1.00 97.50 113 MET A CA 1
ATOM 910 C C . MET A 1 113 ? 26.937 4.983 -13.744 1.00 97.50 113 MET A C 1
ATOM 912 O O . MET A 1 113 ? 27.279 3.991 -14.379 1.00 97.50 113 MET A O 1
ATOM 916 N N . GLN A 1 114 ? 27.746 6.032 -13.581 1.00 97.38 114 GLN A N 1
ATOM 917 C CA . GLN A 1 114 ? 29.079 6.129 -14.194 1.00 97.38 114 GLN A CA 1
ATOM 918 C C . GLN A 1 114 ? 30.060 5.051 -13.716 1.00 97.38 114 GLN A C 1
ATOM 920 O O . GLN A 1 114 ? 30.935 4.649 -14.479 1.00 97.38 114 GLN A O 1
ATOM 925 N N . ARG A 1 115 ? 29.947 4.604 -12.458 1.00 97.31 115 ARG A N 1
ATOM 926 C CA . ARG A 1 115 ? 30.808 3.549 -11.900 1.00 97.31 115 ARG A CA 1
ATOM 927 C C . ARG A 1 115 ? 30.417 2.145 -12.359 1.00 97.31 115 ARG A C 1
ATOM 929 O O . ARG A 1 115 ? 31.288 1.290 -12.444 1.00 97.31 115 ARG A O 1
ATOM 936 N N . ASN A 1 116 ? 29.124 1.895 -12.569 1.00 97.38 116 ASN A N 1
ATOM 937 C CA . ASN A 1 116 ? 28.595 0.533 -12.706 1.00 97.38 116 ASN A CA 1
ATOM 938 C C . ASN A 1 116 ? 28.114 0.190 -14.123 1.00 97.38 116 ASN A C 1
ATOM 940 O O . ASN A 1 116 ? 27.947 -0.987 -14.425 1.00 97.38 116 ASN A O 1
ATOM 944 N N . TYR A 1 117 ? 27.892 1.185 -14.985 1.00 97.38 117 TYR A N 1
ATOM 945 C CA . TYR A 1 117 ? 27.344 0.988 -16.326 1.00 97.38 117 TYR A CA 1
ATOM 946 C C . TYR A 1 117 ? 28.159 1.744 -17.379 1.00 97.38 117 TYR A C 1
ATOM 948 O O . TYR A 1 117 ? 28.876 2.703 -17.086 1.00 97.38 117 TYR A O 1
ATOM 956 N N . LEU A 1 118 ? 28.049 1.301 -18.634 1.00 97.31 118 LEU A N 1
ATOM 957 C CA . LEU A 1 118 ? 28.691 1.967 -19.765 1.00 97.31 118 LEU A CA 1
ATOM 958 C C . LEU A 1 118 ? 28.161 3.396 -19.927 1.00 97.31 118 LEU A C 1
ATOM 960 O O . LEU A 1 118 ? 26.996 3.675 -19.662 1.00 97.31 118 LEU A O 1
ATOM 964 N N . LYS A 1 119 ? 28.993 4.298 -20.458 1.00 95.06 119 LYS A N 1
ATOM 965 C CA . LYS A 1 119 ? 28.581 5.687 -20.743 1.00 95.06 119 LYS A CA 1
ATOM 966 C C . LYS A 1 119 ? 27.403 5.785 -21.720 1.00 95.06 119 LYS A C 1
ATOM 968 O O . LYS A 1 119 ? 26.703 6.788 -21.715 1.00 95.06 119 LYS A O 1
ATOM 973 N N . THR A 1 120 ? 27.218 4.768 -22.559 1.00 97.31 120 THR A N 1
ATOM 974 C CA . THR A 1 120 ? 26.116 4.657 -23.523 1.00 97.31 120 THR A CA 1
ATOM 975 C C . THR A 1 120 ? 24.854 4.035 -22.928 1.00 97.31 120 THR A C 1
ATOM 977 O O . THR A 1 120 ? 23.855 3.958 -23.630 1.00 97.31 120 THR A O 1
ATOM 980 N N . PHE A 1 121 ? 24.893 3.570 -21.674 1.00 98.12 121 PHE A N 1
ATOM 981 C CA . PHE A 1 121 ? 23.759 2.935 -21.014 1.00 98.12 121 PHE A CA 1
ATOM 982 C C . PHE A 1 121 ? 22.666 3.966 -20.709 1.00 98.12 121 PHE A C 1
ATOM 984 O O . PHE A 1 121 ? 22.924 5.037 -20.153 1.00 98.12 121 PHE A O 1
ATOM 991 N N . THR A 1 122 ? 21.433 3.618 -21.042 1.00 97.38 122 THR A N 1
ATOM 992 C CA . THR A 1 122 ? 20.222 4.423 -20.894 1.00 97.38 122 THR A CA 1
ATOM 993 C C . THR A 1 122 ? 19.205 3.698 -20.014 1.00 97.38 122 THR A C 1
ATOM 995 O O . THR A 1 122 ? 19.312 2.502 -19.766 1.00 97.38 122 THR A O 1
ATOM 998 N N . TYR A 1 123 ? 18.197 4.409 -19.502 1.00 97.31 123 TYR A N 1
ATOM 999 C CA . TYR A 1 123 ? 17.188 3.777 -18.642 1.00 97.31 123 TYR A CA 1
ATOM 1000 C C . TYR A 1 123 ? 16.427 2.618 -19.308 1.00 97.31 123 TYR A C 1
ATOM 1002 O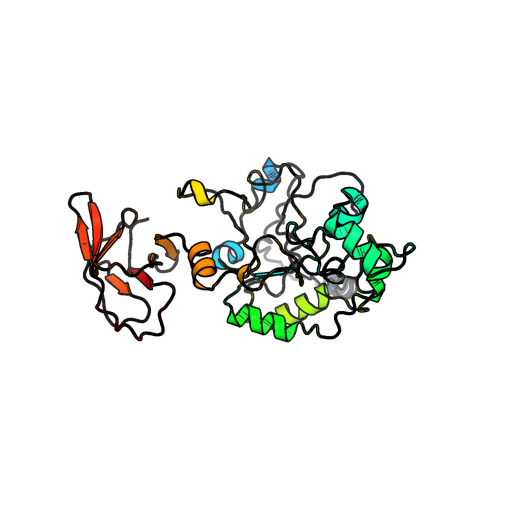 O . TYR A 1 123 ? 16.212 1.610 -18.636 1.00 97.31 123 TYR A O 1
ATOM 1010 N N . PRO A 1 124 ? 16.087 2.684 -20.613 1.00 96.62 124 PRO A N 1
ATOM 1011 C CA . PRO A 1 124 ? 15.514 1.541 -21.315 1.00 96.62 124 PRO A CA 1
ATOM 1012 C C . PRO A 1 124 ? 16.339 0.258 -21.301 1.00 96.62 124 PRO A C 1
ATOM 1014 O O . PRO A 1 124 ? 15.758 -0.825 -21.334 1.00 96.62 124 PRO A O 1
ATOM 1017 N N . ASP A 1 125 ? 17.661 0.350 -21.158 1.00 97.56 125 ASP A N 1
ATOM 1018 C CA . ASP A 1 125 ? 18.536 -0.824 -21.095 1.00 97.56 125 ASP A CA 1
ATOM 1019 C C . ASP A 1 125 ? 18.334 -1.651 -19.808 1.00 97.56 125 ASP A C 1
ATOM 1021 O O . ASP A 1 125 ? 18.798 -2.792 -19.714 1.00 97.56 125 ASP A O 1
ATOM 1025 N N . PHE A 1 126 ? 17.605 -1.121 -18.815 1.00 98.00 126 PHE A N 1
ATOM 1026 C CA . PHE A 1 126 ? 17.135 -1.907 -17.674 1.00 98.00 126 PHE A CA 1
ATOM 1027 C C . PHE A 1 126 ? 15.963 -2.832 -18.013 1.00 98.00 126 PHE A C 1
ATOM 1029 O O . PHE A 1 126 ? 15.766 -3.805 -17.290 1.00 98.00 126 PHE A O 1
ATOM 1036 N N . GLY A 1 127 ? 15.184 -2.561 -19.068 1.00 97.38 127 GLY A N 1
ATOM 1037 C CA . GLY A 1 127 ? 13.967 -3.320 -19.401 1.00 97.38 127 GLY A CA 1
ATOM 1038 C C . GLY A 1 127 ? 14.215 -4.833 -19.448 1.00 97.38 127 GLY A C 1
ATOM 1039 O O . GLY A 1 127 ? 13.640 -5.563 -18.640 1.00 97.38 127 GLY A O 1
ATOM 1040 N N . PRO A 1 128 ? 15.170 -5.309 -20.271 1.00 96.69 128 PRO A N 1
ATOM 1041 C CA . PRO A 1 128 ? 15.542 -6.726 -20.331 1.00 96.69 128 PRO A CA 1
ATOM 1042 C C . PRO A 1 128 ? 16.124 -7.301 -19.027 1.00 96.69 128 PRO A C 1
ATOM 1044 O O . PRO A 1 128 ? 16.196 -8.518 -18.862 1.00 96.69 128 PRO A O 1
ATOM 1047 N N . GLN A 1 129 ? 16.574 -6.452 -18.099 1.00 97.50 129 GLN A N 1
ATOM 1048 C CA . GLN A 1 129 ? 17.133 -6.870 -16.810 1.00 97.50 129 GLN A CA 1
ATOM 1049 C C . GLN A 1 129 ? 16.051 -7.057 -15.739 1.00 97.50 129 GLN A C 1
ATOM 1051 O O . GLN A 1 129 ? 16.282 -7.756 -14.749 1.00 97.50 129 GLN A O 1
ATOM 1056 N N . PHE A 1 130 ? 14.859 -6.483 -15.923 1.00 97.88 130 PHE A N 1
ATOM 1057 C CA . PHE A 1 130 ? 13.726 -6.712 -15.034 1.00 97.88 130 PHE A CA 1
ATOM 1058 C C . PHE A 1 130 ? 13.086 -8.071 -15.322 1.00 97.88 130 PHE A C 1
ATOM 1060 O O . PHE A 1 130 ? 12.103 -8.170 -16.036 1.00 97.88 130 PHE A O 1
ATOM 1067 N N . LYS A 1 131 ? 13.651 -9.149 -14.784 1.00 97.31 131 LYS A N 1
ATOM 1068 C CA . LYS A 1 131 ? 13.234 -10.511 -15.157 1.00 97.31 131 LYS A CA 1
ATOM 1069 C C . LYS A 1 131 ? 12.191 -11.161 -14.251 1.00 97.31 131 LYS A C 1
ATOM 1071 O O . LYS A 1 131 ? 11.602 -12.164 -14.634 1.00 97.31 131 LYS A O 1
ATOM 1076 N N . ALA A 1 132 ? 11.993 -10.634 -13.041 1.00 97.56 132 ALA A N 1
ATOM 1077 C CA . ALA A 1 132 ? 11.065 -11.194 -12.052 1.00 97.56 132 ALA A CA 1
ATOM 1078 C C . ALA A 1 132 ? 11.220 -12.722 -11.822 1.00 97.56 132 ALA A C 1
ATOM 1080 O O . ALA A 1 132 ? 10.236 -13.423 -11.594 1.00 97.56 132 ALA A O 1
ATOM 1081 N N . GLU A 1 133 ? 12.454 -13.244 -11.865 1.00 97.12 133 GLU A N 1
ATOM 1082 C CA . GLU A 1 133 ? 12.746 -14.694 -11.921 1.00 97.12 133 GLU A CA 1
ATOM 1083 C C . GLU A 1 133 ? 12.193 -15.479 -10.721 1.00 97.12 133 GLU A C 1
ATOM 1085 O O . GLU A 1 133 ? 11.850 -16.651 -10.846 1.00 97.12 133 GLU A O 1
ATOM 1090 N N . LEU A 1 134 ? 12.076 -14.827 -9.560 1.00 97.31 134 LEU A N 1
ATOM 1091 C CA . LEU A 1 134 ? 11.583 -15.425 -8.314 1.00 97.31 134 LEU A CA 1
ATOM 1092 C C . LEU A 1 134 ? 10.167 -14.960 -7.938 1.00 97.31 134 LEU A C 1
ATOM 1094 O O . LEU A 1 134 ? 9.716 -15.205 -6.818 1.00 97.31 134 LEU A O 1
ATOM 1098 N N . PHE A 1 135 ? 9.475 -14.253 -8.836 1.00 97.75 135 PHE A N 1
ATOM 1099 C CA . PHE A 1 135 ? 8.123 -13.774 -8.575 1.00 97.75 135 PHE A CA 1
ATOM 1100 C C . PHE A 1 135 ? 7.110 -14.921 -8.620 1.00 97.75 135 PHE A C 1
ATOM 1102 O O . PHE A 1 135 ? 6.885 -15.538 -9.667 1.00 97.75 135 PHE A O 1
ATOM 1109 N N . ASP A 1 136 ? 6.479 -15.140 -7.469 1.00 97.62 136 ASP A N 1
ATOM 1110 C CA . ASP A 1 136 ? 5.408 -16.100 -7.236 1.00 97.62 136 ASP A CA 1
ATOM 1111 C C . ASP A 1 136 ? 4.219 -15.353 -6.598 1.00 97.62 136 ASP A C 1
ATOM 1113 O O . ASP A 1 136 ? 4.298 -14.955 -5.426 1.00 97.62 136 ASP A O 1
ATOM 1117 N N . PRO A 1 137 ? 3.130 -15.120 -7.353 1.00 95.44 137 PRO A N 1
ATOM 1118 C CA . PRO A 1 137 ? 1.992 -14.348 -6.868 1.00 95.44 137 PRO A CA 1
ATOM 1119 C C . PRO A 1 137 ? 1.237 -15.058 -5.735 1.00 95.44 137 PRO A C 1
ATOM 1121 O O . PRO A 1 137 ? 0.665 -14.380 -4.881 1.00 95.44 137 PRO A O 1
ATOM 1124 N N . GLN A 1 138 ? 1.266 -16.395 -5.668 1.00 95.81 138 GLN A N 1
ATOM 1125 C CA . GLN A 1 138 ? 0.590 -17.135 -4.602 1.00 95.81 138 GLN A CA 1
ATOM 1126 C C . GLN A 1 138 ? 1.308 -16.928 -3.270 1.00 95.81 138 GLN A C 1
ATOM 1128 O O . GLN A 1 138 ? 0.672 -16.608 -2.270 1.00 95.81 138 GLN A O 1
ATOM 1133 N N . LYS A 1 139 ? 2.646 -16.986 -3.263 1.00 96.50 139 LYS A N 1
ATOM 1134 C CA . LYS A 1 139 ? 3.432 -16.693 -2.050 1.00 96.50 139 LYS A CA 1
ATOM 1135 C C . LYS A 1 139 ? 3.196 -15.281 -1.526 1.00 96.50 139 LYS A C 1
ATOM 1137 O O . LYS A 1 139 ? 3.209 -15.074 -0.312 1.00 96.50 139 LYS A O 1
ATOM 1142 N N . TRP A 1 140 ? 3.003 -14.315 -2.422 1.00 96.19 140 TRP A N 1
ATOM 1143 C CA . TRP A 1 140 ? 2.666 -12.941 -2.053 1.00 96.19 140 TRP A CA 1
ATOM 1144 C C . TRP A 1 140 ? 1.285 -12.862 -1.409 1.00 96.19 140 TRP A C 1
ATOM 1146 O O . TRP A 1 140 ? 1.162 -12.339 -0.304 1.00 96.19 140 TRP A O 1
ATOM 1156 N N . VAL A 1 141 ? 0.267 -13.432 -2.053 1.00 94.25 141 VAL A N 1
ATOM 1157 C CA . VAL A 1 141 ? -1.101 -13.491 -1.522 1.00 94.25 141 VAL A CA 1
ATOM 1158 C C . VAL A 1 141 ? -1.130 -14.168 -0.150 1.00 94.25 141 VAL A C 1
ATOM 1160 O O . VAL A 1 141 ? -1.642 -13.579 0.799 1.00 94.25 141 VAL A O 1
ATOM 1163 N N . ASP A 1 142 ? -0.489 -15.326 0.002 1.00 94.44 142 ASP A N 1
ATOM 1164 C CA . ASP A 1 142 ? -0.436 -16.044 1.280 1.00 94.44 142 ASP A CA 1
ATOM 1165 C C . ASP A 1 142 ? 0.261 -15.214 2.370 1.00 94.44 142 ASP A C 1
ATOM 1167 O O . ASP A 1 142 ? -0.128 -15.236 3.538 1.00 94.44 142 ASP A O 1
ATOM 1171 N N . LEU A 1 143 ? 1.316 -14.472 2.014 1.00 95.00 143 LEU A N 1
ATOM 1172 C CA . LEU A 1 143 ? 2.005 -13.579 2.944 1.00 95.00 143 LEU A CA 1
ATOM 1173 C C . LEU A 1 143 ? 1.107 -12.419 3.385 1.00 95.00 143 LEU A C 1
ATOM 1175 O O . LEU A 1 143 ? 1.052 -12.112 4.576 1.00 95.00 143 LEU A O 1
ATOM 1179 N N . PHE A 1 144 ? 0.411 -11.777 2.450 1.00 93.12 144 PHE A N 1
ATOM 1180 C CA . PHE A 1 144 ? -0.444 -10.625 2.738 1.00 93.12 144 PHE A CA 1
ATOM 1181 C C . PHE A 1 144 ? -1.697 -11.020 3.521 1.00 93.12 144 PHE A C 1
ATOM 1183 O O . PHE A 1 144 ? -2.109 -10.288 4.421 1.00 93.12 144 PHE A O 1
ATOM 1190 N N . GLU A 1 145 ? -2.250 -12.203 3.255 1.00 89.75 145 GLU A N 1
ATOM 1191 C CA . GLU A 1 145 ? -3.318 -12.787 4.063 1.00 89.75 145 GLU A CA 1
ATOM 1192 C C . GLU A 1 145 ? -2.853 -13.019 5.506 1.00 89.75 145 GLU A C 1
ATOM 1194 O O . GLU A 1 145 ? -3.520 -12.577 6.442 1.00 89.75 145 GLU A O 1
ATOM 1199 N N . ARG A 1 146 ? -1.678 -13.639 5.706 1.00 91.25 146 ARG A N 1
ATOM 1200 C CA . ARG A 1 146 ? -1.103 -13.838 7.050 1.00 91.25 146 ARG A CA 1
ATOM 1201 C C . ARG A 1 146 ? -0.799 -12.524 7.766 1.00 91.25 146 ARG A C 1
ATOM 1203 O O . ARG A 1 146 ? -0.872 -12.476 8.990 1.00 91.25 146 ARG A O 1
ATOM 1210 N N . ALA A 1 147 ? -0.481 -11.464 7.024 1.00 86.75 147 ALA A N 1
ATOM 1211 C CA . ALA A 1 147 ? -0.316 -10.117 7.565 1.00 86.75 147 ALA A CA 1
ATOM 1212 C C . ALA A 1 147 ? -1.654 -9.441 7.942 1.00 86.75 147 ALA A C 1
ATOM 1214 O O . ALA A 1 147 ? -1.646 -8.358 8.523 1.00 86.75 147 ALA A O 1
ATOM 1215 N N . GLY A 1 148 ? -2.797 -10.065 7.633 1.00 85.50 148 GLY A N 1
ATOM 1216 C CA . GLY A 1 148 ? -4.138 -9.574 7.956 1.00 85.50 148 GLY A CA 1
ATOM 1217 C C . GLY A 1 148 ? -4.716 -8.582 6.944 1.00 85.50 148 GLY A C 1
ATOM 1218 O O . GLY A 1 148 ? -5.741 -7.961 7.227 1.00 85.50 148 GLY A O 1
ATOM 1219 N N . ALA A 1 149 ? -4.088 -8.420 5.777 1.00 87.75 149 ALA A N 1
ATOM 1220 C CA . ALA A 1 149 ? -4.550 -7.487 4.757 1.00 87.75 149 ALA A CA 1
ATOM 1221 C C . ALA A 1 149 ? -5.867 -7.946 4.114 1.00 87.75 149 ALA A C 1
ATOM 1223 O O . ALA A 1 149 ? -6.125 -9.144 3.986 1.00 87.75 149 ALA A O 1
ATOM 1224 N N . LYS A 1 150 ? -6.684 -6.979 3.679 1.00 87.62 150 LYS A N 1
ATOM 1225 C CA . LYS A 1 150 ? -7.982 -7.214 3.025 1.00 87.62 150 LYS A CA 1
ATOM 1226 C C . LYS A 1 150 ? -8.064 -6.758 1.571 1.00 87.62 150 LYS A C 1
ATOM 1228 O O . LYS A 1 150 ? -9.038 -7.040 0.873 1.00 87.62 150 LYS A O 1
ATOM 1233 N N . TYR A 1 151 ? -7.027 -6.086 1.091 1.00 88.12 151 TYR A N 1
ATOM 1234 C CA . TYR A 1 151 ? -6.859 -5.705 -0.307 1.00 88.12 151 TYR A CA 1
ATOM 1235 C C . TYR A 1 151 ? -5.378 -5.482 -0.617 1.00 88.12 151 TYR A C 1
ATOM 1237 O O . TYR A 1 151 ? -4.561 -5.246 0.280 1.00 88.12 151 TYR A O 1
ATOM 1245 N N . ILE A 1 152 ? -5.043 -5.568 -1.902 1.00 89.69 152 ILE A N 1
ATOM 1246 C CA . ILE A 1 152 ? -3.703 -5.326 -2.429 1.00 89.69 152 ILE A CA 1
ATOM 1247 C C . ILE A 1 152 ? -3.804 -4.210 -3.461 1.00 89.69 152 ILE A C 1
ATOM 1249 O O . ILE A 1 152 ? -4.690 -4.220 -4.315 1.00 89.69 152 ILE A O 1
ATOM 1253 N N . VAL A 1 153 ? -2.870 -3.270 -3.400 1.00 90.38 153 VAL A N 1
ATOM 1254 C CA . VAL A 1 153 ? -2.651 -2.251 -4.421 1.00 90.38 153 VAL A CA 1
ATOM 1255 C C . VAL A 1 153 ? -1.263 -2.499 -4.995 1.00 90.38 153 VAL A C 1
ATOM 1257 O O . VAL A 1 153 ? -0.268 -2.403 -4.283 1.00 90.38 153 VAL A O 1
ATOM 1260 N N . LEU A 1 154 ? -1.178 -2.843 -6.276 1.00 91.69 154 LEU A N 1
ATOM 1261 C CA . LEU A 1 154 ? 0.089 -2.953 -6.998 1.00 91.69 154 LEU A CA 1
ATOM 1262 C C . LEU A 1 154 ? 0.265 -1.706 -7.862 1.00 91.69 154 LEU A C 1
ATOM 1264 O O . LEU A 1 154 ? -0.681 -1.288 -8.530 1.00 91.69 154 LEU A O 1
ATOM 1268 N N . THR A 1 155 ? 1.470 -1.133 -7.898 1.00 90.31 155 THR A N 1
ATOM 1269 C CA . THR A 1 155 ? 1.831 -0.151 -8.926 1.00 90.31 155 THR A CA 1
ATOM 1270 C C . THR A 1 155 ? 1.785 -0.823 -10.288 1.00 90.31 155 THR A C 1
ATOM 1272 O O . THR A 1 155 ? 2.752 -1.435 -10.737 1.00 90.31 155 THR A O 1
ATOM 1275 N N . SER A 1 156 ? 0.640 -0.721 -10.949 1.00 91.00 156 SER A N 1
ATOM 1276 C CA . SER A 1 156 ? 0.472 -1.229 -12.299 1.00 91.00 156 SER A CA 1
ATOM 1277 C C . SER A 1 156 ? 1.422 -0.473 -13.241 1.00 91.00 156 SER A C 1
ATOM 1279 O O . SER A 1 156 ? 2.071 -1.090 -14.079 1.00 91.00 156 SER A O 1
ATOM 1281 N N . LYS A 1 157 ? 1.520 0.855 -13.084 1.00 91.31 157 LYS A N 1
ATOM 1282 C CA . LYS A 1 157 ? 2.437 1.764 -13.786 1.00 91.31 157 LYS A CA 1
ATOM 1283 C C . LYS A 1 157 ? 2.880 2.871 -12.826 1.00 91.31 157 LYS A C 1
ATOM 1285 O O . LYS A 1 157 ? 2.048 3.431 -12.117 1.00 91.31 157 LYS A O 1
ATOM 1290 N N . HIS A 1 158 ? 4.174 3.188 -12.784 1.00 90.75 158 HIS A N 1
ATOM 1291 C CA . HIS A 1 158 ? 4.717 4.299 -11.981 1.00 90.75 158 HIS A CA 1
ATOM 1292 C C . HIS A 1 158 ? 5.117 5.492 -12.874 1.00 90.75 158 HIS A C 1
ATOM 1294 O O . HIS A 1 158 ? 4.821 5.512 -14.066 1.00 90.75 158 HIS A O 1
ATOM 1300 N N . HIS A 1 159 ? 5.781 6.507 -12.311 1.00 89.75 159 HIS A N 1
ATOM 1301 C CA . HIS A 1 159 ? 6.110 7.770 -12.997 1.00 89.75 159 HIS A CA 1
ATOM 1302 C C . HIS A 1 159 ? 7.040 7.634 -14.202 1.00 89.75 159 HIS A C 1
ATOM 1304 O O . HIS A 1 159 ? 7.034 8.489 -15.077 1.00 89.75 159 HIS A O 1
ATOM 1310 N N . GLU A 1 160 ? 7.815 6.556 -14.265 1.00 91.06 160 GLU A N 1
ATOM 1311 C CA . GLU A 1 160 ? 8.665 6.226 -15.418 1.00 91.06 160 GLU A CA 1
ATOM 1312 C C . GLU A 1 160 ? 7.889 5.641 -16.609 1.00 91.06 160 GLU A C 1
ATOM 1314 O O . GLU A 1 160 ? 8.473 5.298 -17.634 1.00 91.06 160 GLU A O 1
ATOM 1319 N N . GLY A 1 161 ? 6.575 5.460 -16.464 1.00 92.44 161 GLY A N 1
ATOM 1320 C CA . GLY A 1 161 ? 5.693 4.990 -17.526 1.00 92.44 161 GLY A CA 1
ATOM 1321 C C . GLY A 1 161 ? 5.734 3.485 -17.800 1.00 92.44 161 GLY A C 1
ATOM 1322 O O . GLY A 1 161 ? 4.939 3.033 -18.616 1.00 92.44 161 GLY A O 1
ATOM 1323 N N . TRP A 1 162 ? 6.596 2.711 -17.129 1.00 94.94 162 TRP A N 1
ATOM 1324 C CA . TRP A 1 162 ? 6.670 1.254 -17.300 1.00 94.94 162 TRP A CA 1
ATOM 1325 C C . TRP A 1 162 ? 5.394 0.571 -16.805 1.00 94.94 162 TRP A C 1
ATOM 1327 O O . TRP A 1 162 ? 5.028 0.739 -15.638 1.00 94.94 162 TRP A O 1
ATOM 1337 N N . ALA A 1 163 ? 4.740 -0.212 -17.666 1.00 96.31 163 ALA A N 1
ATOM 1338 C CA . ALA A 1 163 ? 3.543 -0.971 -17.309 1.00 96.31 163 ALA A CA 1
ATOM 1339 C C . ALA A 1 163 ? 3.877 -2.427 -16.929 1.00 96.31 163 ALA A C 1
ATOM 1341 O O . ALA A 1 163 ? 4.554 -3.143 -17.658 1.00 96.31 163 ALA A O 1
ATOM 1342 N N . ASN A 1 164 ? 3.346 -2.905 -15.807 1.00 95.69 164 ASN A N 1
ATOM 1343 C CA . ASN A 1 164 ? 3.482 -4.291 -15.335 1.00 95.69 164 ASN A CA 1
ATOM 1344 C C . ASN A 1 164 ? 2.422 -5.246 -15.933 1.00 95.69 164 ASN A C 1
ATOM 1346 O O . ASN A 1 164 ? 2.108 -6.282 -15.346 1.00 95.69 164 ASN A O 1
ATOM 1350 N N . TRP A 1 165 ? 1.822 -4.866 -17.063 1.00 94.88 165 TRP A N 1
ATOM 1351 C CA . TRP A 1 165 ? 0.747 -5.578 -17.759 1.00 94.88 165 TRP A CA 1
ATOM 1352 C C . TRP A 1 165 ? 0.857 -5.321 -19.277 1.00 94.88 165 TRP A C 1
ATOM 1354 O O . TRP A 1 165 ? 1.498 -4.337 -19.665 1.00 94.88 165 TRP A O 1
ATOM 1364 N N . PRO A 1 166 ? 0.231 -6.132 -20.154 1.00 94.88 166 PRO A N 1
ATOM 1365 C CA . PRO A 1 166 ? 0.258 -5.887 -21.598 1.00 94.88 166 PRO A CA 1
ATOM 1366 C C . PRO A 1 166 ? -0.514 -4.604 -21.937 1.00 94.88 166 PRO A C 1
ATOM 1368 O O . PRO A 1 166 ? -1.742 -4.556 -21.834 1.00 94.88 166 PRO A O 1
ATOM 1371 N N . SER A 1 167 ? 0.194 -3.545 -22.337 1.00 91.69 167 SER A N 1
ATOM 1372 C CA . SER A 1 167 ? -0.401 -2.233 -22.615 1.00 91.69 167 SER A CA 1
ATOM 1373 C C . SER A 1 167 ? -0.131 -1.792 -24.047 1.00 91.69 167 SER A C 1
ATOM 1375 O O . SER A 1 167 ? 1.015 -1.641 -24.459 1.00 91.69 167 SER A O 1
ATOM 13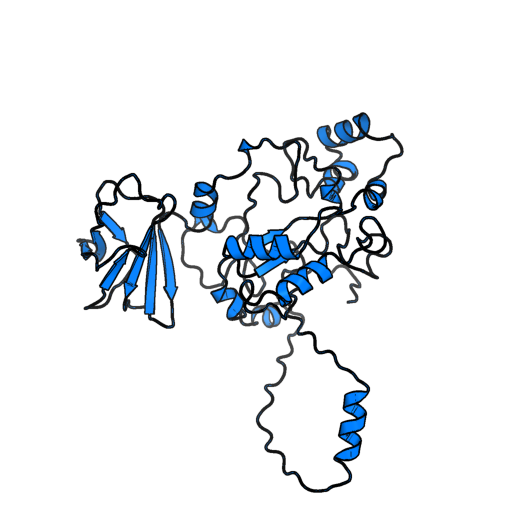77 N N . ASN A 1 168 ? -1.206 -1.491 -24.778 1.00 90.75 168 ASN A N 1
ATOM 1378 C CA . ASN A 1 168 ? -1.112 -0.897 -26.113 1.00 90.75 168 ASN A CA 1
ATOM 1379 C C . ASN A 1 168 ? -0.612 0.555 -26.058 1.00 90.75 168 ASN A C 1
ATOM 1381 O O . ASN A 1 168 ? -0.035 1.057 -27.017 1.00 90.75 168 ASN A O 1
ATOM 1385 N N . GLU A 1 169 ? -0.860 1.244 -24.945 1.00 89.69 169 GLU A N 1
ATOM 1386 C CA . GLU A 1 169 ? -0.456 2.625 -24.702 1.00 89.69 169 GLU A CA 1
ATOM 1387 C C . GLU A 1 169 ? 1.025 2.741 -24.298 1.00 89.69 169 GLU A C 1
ATOM 1389 O O . GLU A 1 169 ? 1.649 3.766 -24.564 1.00 89.69 169 GLU A O 1
ATOM 1394 N N . ALA A 1 170 ? 1.596 1.688 -23.704 1.00 90.31 170 ALA A N 1
ATOM 1395 C CA . ALA A 1 170 ? 3.019 1.552 -23.383 1.00 90.31 170 ALA A CA 1
ATOM 1396 C C . ALA A 1 170 ? 3.661 0.425 -24.214 1.00 90.31 170 ALA A C 1
ATOM 1398 O O . ALA A 1 170 ? 4.300 -0.486 -23.678 1.00 90.31 170 ALA A O 1
ATOM 1399 N N . TRP A 1 171 ? 3.452 0.474 -25.533 1.00 90.94 171 TRP A N 1
ATOM 1400 C CA . TRP A 1 171 ? 4.005 -0.501 -26.475 1.00 90.94 171 TRP A CA 1
ATOM 1401 C C . TRP A 1 171 ? 5.529 -0.615 -26.328 1.00 90.94 171 TRP A C 1
ATOM 1403 O O . TRP A 1 171 ? 6.226 0.402 -26.319 1.00 90.94 171 TRP A O 1
ATOM 1413 N N . ASN A 1 172 ? 6.043 -1.844 -26.199 1.00 93.94 172 ASN A N 1
ATOM 1414 C CA . ASN A 1 172 ? 7.460 -2.157 -25.965 1.00 93.94 172 ASN A CA 1
ATOM 1415 C C . ASN A 1 172 ? 8.064 -1.556 -24.670 1.00 93.94 172 ASN A C 1
ATOM 1417 O O . ASN A 1 172 ? 9.274 -1.598 -24.453 1.00 93.94 172 ASN A O 1
ATOM 1421 N N . TRP A 1 173 ? 7.225 -0.997 -23.793 1.00 96.62 173 TRP A N 1
ATOM 1422 C CA . TRP A 1 173 ? 7.596 -0.407 -22.503 1.00 96.62 173 TRP A CA 1
ATOM 1423 C C . TRP A 1 173 ? 6.765 -1.018 -21.368 1.00 96.62 173 TRP A C 1
ATOM 1425 O O . TRP A 1 173 ? 6.154 -0.331 -20.542 1.00 96.62 173 TRP A O 1
ATOM 1435 N N . ASN A 1 174 ? 6.691 -2.348 -21.374 1.00 97.44 174 ASN A N 1
ATOM 1436 C CA . ASN A 1 174 ? 5.919 -3.119 -20.416 1.00 97.44 174 ASN A CA 1
ATOM 1437 C C . ASN A 1 174 ? 6.532 -4.502 -20.157 1.00 97.44 174 ASN A C 1
ATOM 1439 O O . ASN A 1 174 ? 7.371 -4.977 -20.922 1.00 97.44 174 ASN A O 1
ATOM 1443 N N . SER A 1 175 ? 6.068 -5.153 -19.089 1.00 97.25 175 SER A N 1
ATOM 1444 C CA . SER A 1 175 ? 6.584 -6.440 -18.610 1.00 97.25 175 SER A CA 1
ATOM 1445 C C . SER A 1 175 ? 6.287 -7.643 -19.512 1.00 97.25 175 SER A C 1
ATOM 1447 O O . SER A 1 175 ? 6.851 -8.714 -19.295 1.00 97.25 175 SER A O 1
ATOM 1449 N N . VAL A 1 176 ? 5.399 -7.516 -20.498 1.00 97.44 176 VAL A N 1
ATOM 1450 C CA . VAL A 1 176 ? 5.090 -8.596 -21.448 1.00 97.44 176 VAL A CA 1
ATOM 1451 C C . VAL A 1 176 ? 6.008 -8.514 -22.665 1.00 97.44 176 VAL A C 1
ATOM 1453 O O . VAL A 1 176 ? 6.549 -9.531 -23.092 1.00 97.44 176 VAL A O 1
ATOM 1456 N N . ASP A 1 177 ? 6.243 -7.306 -23.173 1.00 96.75 177 ASP A N 1
ATOM 1457 C CA . ASP A 1 177 ? 7.082 -7.085 -24.354 1.00 96.75 177 ASP A CA 1
ATOM 1458 C C . ASP A 1 177 ? 8.586 -7.128 -24.024 1.00 96.75 177 ASP A C 1
ATOM 1460 O O . ASP A 1 177 ? 9.398 -7.530 -24.858 1.00 96.75 177 ASP A O 1
ATOM 1464 N N . SER A 1 178 ? 8.976 -6.727 -22.808 1.00 95.56 178 SER A N 1
ATOM 1465 C CA . SER A 1 178 ? 10.375 -6.622 -22.381 1.00 95.56 178 SER A CA 1
ATOM 1466 C C . SER A 1 178 ? 10.556 -7.069 -20.931 1.00 95.56 178 SER A C 1
ATOM 1468 O O . SER A 1 178 ? 9.706 -6.815 -20.083 1.00 95.56 178 SER A O 1
ATOM 1470 N N . GLY A 1 179 ? 11.679 -7.725 -20.631 1.00 95.94 179 GLY A N 1
ATOM 1471 C CA . GLY A 1 179 ? 11.995 -8.199 -19.282 1.00 95.94 179 GLY A CA 1
ATOM 1472 C C . GLY A 1 179 ? 11.396 -9.577 -18.978 1.00 95.94 179 GLY A C 1
ATOM 1473 O O . GLY A 1 179 ? 11.894 -10.563 -19.525 1.00 95.94 179 GLY A O 1
ATOM 1474 N N . PRO A 1 180 ? 10.376 -9.695 -18.105 1.00 96.62 180 PRO A N 1
ATOM 1475 C CA . PRO A 1 180 ? 9.930 -10.983 -17.586 1.00 96.62 180 PRO A CA 1
ATOM 1476 C C . PRO A 1 180 ? 9.020 -11.754 -18.552 1.00 96.62 180 PRO A C 1
ATOM 1478 O O . PRO A 1 180 ? 8.764 -12.928 -18.303 1.00 96.62 180 PRO A O 1
ATOM 1481 N N . GLN A 1 181 ? 8.519 -11.111 -19.615 1.00 97.44 181 GLN A N 1
ATOM 1482 C CA . GLN A 1 181 ? 7.553 -11.672 -20.572 1.00 97.44 181 GLN A CA 1
ATOM 1483 C C . GLN A 1 181 ? 6.284 -12.210 -19.891 1.00 97.44 181 GLN A C 1
ATOM 1485 O O . GLN A 1 181 ? 5.757 -13.268 -20.232 1.00 97.44 181 GLN A O 1
ATOM 1490 N N . ARG A 1 182 ? 5.812 -11.473 -18.880 1.00 97.44 182 ARG A N 1
ATOM 1491 C CA . ARG A 1 182 ? 4.733 -11.874 -17.968 1.00 97.44 182 ARG A CA 1
ATOM 1492 C C . ARG A 1 182 ? 3.774 -10.723 -17.703 1.00 97.44 182 ARG A C 1
ATOM 1494 O O . ARG A 1 182 ? 4.194 -9.575 -17.532 1.00 97.44 182 ARG A O 1
ATOM 1501 N N . ASP A 1 183 ? 2.485 -11.044 -17.620 1.00 96.69 183 ASP A N 1
ATOM 1502 C CA . ASP A 1 183 ? 1.450 -10.123 -17.140 1.00 96.69 183 ASP A CA 1
ATOM 1503 C C . ASP A 1 183 ? 1.420 -10.156 -15.607 1.00 96.69 183 ASP A C 1
ATOM 1505 O O . ASP A 1 183 ? 0.654 -10.897 -14.991 1.00 96.69 183 ASP A O 1
ATOM 1509 N N . LEU A 1 184 ? 2.296 -9.371 -14.976 1.00 96.31 184 LEU A N 1
ATOM 1510 C CA . LEU A 1 184 ? 2.493 -9.394 -13.524 1.00 96.31 184 LEU A CA 1
ATOM 1511 C C . LEU A 1 184 ? 1.237 -8.933 -12.768 1.00 96.31 184 LEU A C 1
ATOM 1513 O O . LEU A 1 184 ? 0.917 -9.473 -11.706 1.00 96.31 184 LEU A O 1
ATOM 1517 N N . VAL A 1 185 ? 0.507 -7.956 -13.319 1.00 94.12 185 VAL A N 1
ATOM 1518 C CA . VAL A 1 185 ? -0.781 -7.503 -12.771 1.00 94.12 185 VAL A CA 1
ATOM 1519 C C . VAL A 1 185 ? -1.826 -8.612 -12.877 1.00 94.12 185 VAL A C 1
ATOM 1521 O O . VAL A 1 185 ? -2.490 -8.912 -11.882 1.00 94.12 185 VAL A O 1
ATOM 1524 N N . GLY A 1 186 ? -1.968 -9.233 -14.051 1.00 93.12 186 GLY A N 1
ATOM 1525 C CA . GLY A 1 186 ? -2.922 -10.317 -14.282 1.00 93.12 186 GLY A CA 1
ATOM 1526 C C . GLY A 1 186 ? -2.650 -11.536 -13.403 1.00 93.12 186 GLY A C 1
ATOM 1527 O O . GLY A 1 186 ? -3.568 -12.070 -12.779 1.00 93.12 186 GLY A O 1
ATOM 1528 N N . GLU A 1 187 ? -1.389 -11.942 -13.276 1.00 95.31 187 GLU A N 1
ATOM 1529 C CA . GLU A 1 187 ? -0.975 -13.062 -12.429 1.00 95.31 187 GLU A CA 1
ATOM 1530 C C . GLU A 1 187 ? -1.282 -12.821 -10.942 1.00 95.31 187 GLU A C 1
ATOM 1532 O O . GLU A 1 187 ? -1.858 -13.693 -10.283 1.00 95.31 187 GLU A O 1
ATOM 1537 N N . LEU A 1 188 ? -0.984 -11.628 -10.411 1.00 93.25 188 LEU A N 1
ATOM 1538 C CA . LEU A 1 188 ? -1.310 -11.284 -9.021 1.00 93.25 188 LEU A CA 1
ATOM 1539 C C . LEU A 1 188 ? -2.823 -11.171 -8.791 1.00 93.25 188 LEU A C 1
ATOM 1541 O O . LEU A 1 188 ? -3.331 -11.613 -7.757 1.00 93.25 188 LEU A O 1
ATOM 1545 N N . ALA A 1 189 ? -3.561 -10.612 -9.753 1.00 91.25 189 ALA A N 1
ATOM 1546 C CA . ALA A 1 189 ? -5.016 -10.535 -9.683 1.00 91.25 189 ALA A CA 1
ATOM 1547 C C . ALA A 1 189 ? -5.650 -11.934 -9.680 1.00 91.25 189 ALA A C 1
ATOM 1549 O O . ALA A 1 189 ? -6.571 -12.187 -8.905 1.00 91.25 189 ALA A O 1
ATOM 1550 N N . ASN A 1 190 ? -5.140 -12.861 -10.495 1.00 92.38 190 ASN A N 1
ATOM 1551 C CA . ASN A 1 190 ? -5.615 -14.242 -10.542 1.00 92.38 190 ASN A CA 1
ATOM 1552 C C . ASN A 1 190 ? -5.332 -14.998 -9.237 1.00 92.38 190 ASN A C 1
ATOM 1554 O O . ASN A 1 190 ? -6.241 -15.639 -8.711 1.00 92.38 190 ASN A O 1
ATOM 1558 N N . ALA A 1 191 ? -4.130 -14.866 -8.667 1.00 93.00 191 ALA A N 1
ATOM 1559 C CA . ALA A 1 191 ? -3.809 -15.453 -7.361 1.00 93.00 191 ALA A CA 1
ATOM 1560 C C . ALA A 1 191 ? -4.660 -14.857 -6.2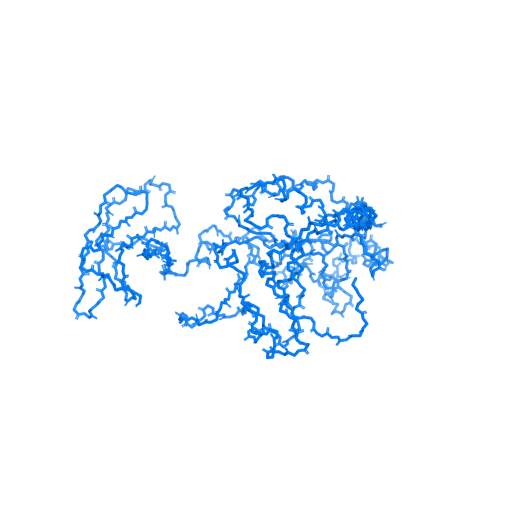24 1.00 93.00 191 ALA A C 1
ATOM 1562 O O . ALA A 1 191 ? -5.050 -15.542 -5.282 1.00 93.00 191 ALA A O 1
ATOM 1563 N N . THR A 1 192 ? -5.001 -13.570 -6.316 1.00 90.12 192 THR A N 1
ATOM 1564 C CA . THR A 1 192 ? -5.893 -12.930 -5.340 1.00 90.12 192 THR A CA 1
ATOM 1565 C C . THR A 1 192 ? -7.324 -13.461 -5.469 1.00 90.12 192 THR A C 1
ATOM 1567 O O . THR A 1 192 ? -7.978 -13.712 -4.462 1.00 90.12 192 THR A O 1
ATOM 1570 N N . ARG A 1 193 ? -7.813 -13.686 -6.699 1.00 86.38 193 ARG A N 1
ATOM 1571 C CA . ARG A 1 193 ? -9.143 -14.264 -6.982 1.00 86.38 193 ARG A CA 1
ATOM 1572 C C . ARG A 1 193 ? -9.301 -15.688 -6.463 1.00 86.38 193 ARG A C 1
ATOM 1574 O O . ARG A 1 193 ? -10.390 -16.035 -6.001 1.00 86.38 193 ARG A O 1
ATOM 1581 N N . SER A 1 194 ? -8.256 -16.508 -6.569 1.00 86.31 194 SER A N 1
ATOM 1582 C CA . SER A 1 194 ? -8.276 -17.899 -6.104 1.00 86.31 194 SER A CA 1
ATOM 1583 C C . SER A 1 194 ? -8.269 -18.007 -4.577 1.00 86.31 194 SER A C 1
ATOM 1585 O O . SER A 1 194 ? -8.790 -18.983 -4.040 1.00 86.31 194 SER A O 1
ATOM 1587 N N . ASN A 1 195 ? -7.750 -17.000 -3.868 1.00 80.94 195 ASN A N 1
ATOM 1588 C CA . ASN A 1 195 ? -7.735 -16.962 -2.409 1.00 80.94 195 ASN A CA 1
ATOM 1589 C C . ASN A 1 195 ? -9.002 -16.282 -1.848 1.00 80.94 195 ASN A C 1
ATOM 1591 O O . ASN A 1 195 ? -9.184 -15.066 -1.925 1.00 80.94 195 ASN A O 1
ATOM 1595 N N . SER A 1 196 ? -9.902 -17.070 -1.249 1.00 73.44 196 SER A N 1
ATOM 1596 C CA . SER A 1 196 ? -11.174 -16.554 -0.729 1.00 73.44 196 SER A CA 1
ATOM 1597 C C . SER A 1 196 ? -11.077 -15.731 0.557 1.00 73.44 196 SER A C 1
ATOM 1599 O O . SER A 1 196 ? -12.033 -15.025 0.878 1.00 73.44 196 SER A O 1
ATOM 1601 N N . SER A 1 197 ? -9.976 -15.829 1.300 1.00 79.12 197 SER A N 1
ATOM 1602 C CA . SER A 1 197 ? -9.816 -15.253 2.640 1.00 79.12 197 SER A CA 1
ATOM 1603 C C . SER A 1 197 ? -9.094 -13.906 2.654 1.00 79.12 197 SER A C 1
ATOM 1605 O O . SER A 1 197 ? -9.316 -13.120 3.585 1.00 79.12 197 SER A O 1
ATOM 1607 N N . LEU A 1 198 ? -8.292 -13.601 1.626 1.00 82.44 198 LEU A N 1
ATOM 1608 C CA . LEU A 1 198 ? -7.603 -12.315 1.530 1.00 82.44 198 LEU A CA 1
ATOM 1609 C C . LEU A 1 198 ? -8.590 -11.173 1.297 1.00 82.44 198 LEU A C 1
ATOM 1611 O O . LEU A 1 198 ? -8.690 -10.294 2.144 1.00 82.44 198 LEU A O 1
ATOM 1615 N N . SER A 1 199 ? -9.327 -11.165 0.182 1.00 79.38 199 SER A N 1
ATOM 1616 C CA . SER A 1 199 ? -10.150 -10.006 -0.191 1.00 79.38 199 SER A CA 1
ATOM 1617 C C . SER A 1 199 ? -11.649 -10.315 -0.272 1.00 79.38 199 SER A C 1
ATOM 1619 O O . SER A 1 199 ? -12.040 -11.268 -0.960 1.00 79.38 199 SER A O 1
ATOM 1621 N N . PRO A 1 200 ? -12.515 -9.480 0.347 1.00 74.94 200 PRO A N 1
ATOM 1622 C CA . PRO A 1 200 ? -13.965 -9.600 0.199 1.00 74.94 200 PRO A CA 1
ATOM 1623 C C . PRO A 1 200 ? -14.437 -9.274 -1.227 1.00 74.94 200 PRO A C 1
ATOM 1625 O O . PRO A 1 200 ? -15.519 -9.698 -1.618 1.00 74.94 200 PRO A O 1
ATOM 1628 N N . VAL A 1 201 ? -13.612 -8.576 -2.017 1.00 78.00 201 VAL A N 1
ATOM 1629 C CA . VAL A 1 201 ? -13.883 -8.186 -3.411 1.00 78.00 201 VAL A CA 1
ATOM 1630 C C . VAL A 1 201 ? -12.868 -8.776 -4.385 1.00 78.00 201 VAL A C 1
ATOM 1632 O O . VAL A 1 201 ? -12.551 -8.194 -5.413 1.00 78.00 201 VAL A O 1
ATOM 1635 N N . ARG A 1 202 ? -12.352 -9.971 -4.089 1.00 73.50 202 ARG A N 1
ATOM 1636 C CA . ARG A 1 202 ? -11.302 -10.623 -4.889 1.00 73.50 202 ARG A CA 1
ATOM 1637 C C . ARG A 1 202 ? -11.612 -10.755 -6.386 1.00 73.50 202 ARG A C 1
ATOM 1639 O O . ARG A 1 202 ? -10.685 -10.802 -7.179 1.00 73.50 202 ARG A O 1
ATOM 1646 N N . SER A 1 203 ? -12.885 -10.817 -6.785 1.00 76.62 203 SER A N 1
ATOM 1647 C CA . SER A 1 203 ? -13.323 -10.880 -8.191 1.00 76.62 203 SER A CA 1
ATOM 1648 C C . SER A 1 203 ? -13.235 -9.549 -8.943 1.00 76.62 203 SER A C 1
ATOM 1650 O O . SER A 1 203 ? -13.430 -9.520 -10.160 1.00 76.62 203 SER A O 1
ATOM 1652 N N . GLU A 1 204 ? -12.963 -8.460 -8.234 1.00 71.31 204 GLU A N 1
ATOM 1653 C CA . GLU A 1 204 ? -12.940 -7.100 -8.748 1.00 71.31 204 GLU A CA 1
ATOM 1654 C C . GLU A 1 204 ? -11.499 -6.602 -8.815 1.00 71.31 204 GLU A C 1
ATOM 1656 O O . GLU A 1 204 ? -10.727 -6.733 -7.867 1.00 71.31 204 GLU A O 1
ATOM 1661 N N . VAL A 1 205 ? -11.126 -6.014 -9.951 1.00 67.06 205 VAL A N 1
ATOM 1662 C CA . VAL A 1 205 ? -9.880 -5.250 -10.052 1.00 67.06 205 VAL A CA 1
ATOM 1663 C C . VAL A 1 205 ? -10.256 -3.787 -10.057 1.00 67.06 205 VAL A C 1
ATOM 1665 O O . VAL A 1 205 ? -11.067 -3.341 -10.870 1.00 67.06 205 VAL A O 1
ATOM 1668 N N . VAL A 1 206 ? -9.648 -3.061 -9.130 1.00 65.94 206 VAL A N 1
ATOM 1669 C CA . VAL A 1 206 ? -9.805 -1.625 -8.999 1.00 65.94 206 VAL A CA 1
ATOM 1670 C C . VAL A 1 206 ? -8.540 -0.958 -9.507 1.00 65.94 206 VAL A C 1
ATOM 1672 O O . VAL A 1 206 ? -7.448 -1.233 -9.015 1.00 65.94 206 VAL A O 1
ATOM 1675 N N . VAL A 1 207 ? -8.682 -0.063 -10.481 1.00 57.19 207 VAL A N 1
ATOM 1676 C CA . VAL A 1 207 ? -7.562 0.759 -10.946 1.00 57.19 207 VAL A CA 1
ATOM 1677 C C . VAL A 1 207 ? -7.541 2.043 -10.136 1.00 57.19 207 VAL A C 1
ATOM 1679 O O . VAL A 1 207 ? -8.409 2.886 -10.315 1.00 57.19 207 VAL A O 1
ATOM 1682 N N . ASN A 1 208 ? -6.546 2.184 -9.263 1.00 59.72 208 ASN A N 1
ATOM 1683 C CA . ASN A 1 208 ? -6.288 3.420 -8.536 1.00 59.72 208 ASN A CA 1
ATOM 1684 C C . ASN A 1 208 ? -5.238 4.241 -9.299 1.00 59.72 208 ASN A C 1
ATOM 1686 O O . ASN A 1 208 ? -4.038 4.035 -9.113 1.00 59.72 208 ASN A O 1
ATOM 1690 N N . ASP A 1 209 ? -5.687 5.108 -10.208 1.00 49.59 209 ASP A N 1
ATOM 1691 C CA . ASP A 1 209 ? -4.779 5.992 -10.942 1.00 49.59 209 ASP A CA 1
ATOM 1692 C C . ASP A 1 209 ? -4.378 7.212 -10.096 1.00 49.59 209 ASP A C 1
ATOM 1694 O O . ASP A 1 209 ? -5.146 7.727 -9.282 1.00 49.59 209 ASP A O 1
ATOM 1698 N N . ARG A 1 210 ? -3.127 7.645 -10.225 1.00 55.47 210 ARG A N 1
ATOM 1699 C CA . ARG A 1 210 ? -2.480 8.548 -9.273 1.00 55.47 210 ARG A CA 1
ATOM 1700 C C . ARG A 1 210 ? -2.966 9.994 -9.432 1.00 55.47 210 ARG A C 1
ATOM 1702 O O . ARG A 1 210 ? -2.658 10.644 -10.416 1.00 55.47 210 ARG A O 1
ATOM 1709 N N . TRP A 1 211 ? -3.583 10.494 -8.359 1.00 58.66 211 TRP A N 1
ATOM 1710 C CA . TRP A 1 211 ? -3.699 11.883 -7.887 1.00 58.66 211 TRP A CA 1
ATOM 1711 C C . TRP A 1 211 ? -3.214 12.979 -8.849 1.00 58.66 211 TRP A C 1
ATOM 1713 O O . TRP A 1 211 ? -2.045 13.376 -8.829 1.00 58.66 211 TRP A O 1
ATOM 1723 N N . GLY A 1 212 ? -4.155 13.591 -9.564 1.00 60.03 212 GLY A N 1
ATOM 1724 C CA . GLY A 1 212 ? -4.054 14.997 -9.924 1.00 60.03 212 GLY A CA 1
ATOM 1725 C C . GLY A 1 212 ? -3.588 15.789 -8.702 1.00 60.03 212 GLY A C 1
ATOM 1726 O O . GLY A 1 212 ? -3.995 15.517 -7.567 1.00 60.03 212 GLY A O 1
ATOM 1727 N N . SER A 1 213 ? -2.676 16.736 -8.909 1.00 68.38 213 SER A N 1
ATOM 1728 C CA . SER A 1 213 ? -2.082 17.534 -7.826 1.00 68.38 213 SER A CA 1
ATOM 1729 C C . SER A 1 213 ? -3.119 18.274 -6.968 1.00 68.38 213 SER A C 1
ATOM 1731 O O . SER A 1 213 ? -2.814 18.695 -5.859 1.00 68.38 213 SER A O 1
ATOM 1733 N N . ASP A 1 214 ? -4.331 18.433 -7.494 1.00 76.00 214 ASP A N 1
ATOM 1734 C CA . ASP A 1 214 ? -5.521 19.047 -6.910 1.00 76.00 214 ASP A CA 1
ATOM 1735 C C . ASP A 1 214 ? -6.442 18.070 -6.150 1.00 76.00 214 ASP A C 1
ATOM 1737 O O . ASP A 1 214 ? -7.328 18.510 -5.422 1.00 76.00 214 ASP A O 1
ATOM 1741 N N . CYS A 1 215 ? -6.234 16.756 -6.263 1.00 76.50 215 CYS A N 1
ATOM 1742 C CA . CYS A 1 215 ? -7.130 15.742 -5.696 1.00 76.50 215 CYS A CA 1
ATOM 1743 C C . CYS A 1 215 ? -6.862 15.427 -4.220 1.00 76.50 215 CYS A C 1
ATOM 1745 O O . CYS A 1 215 ? -7.772 15.031 -3.490 1.00 76.50 215 CYS A O 1
ATOM 1747 N N . SER A 1 216 ? -5.602 15.535 -3.788 1.00 78.75 216 SER A N 1
ATOM 1748 C CA . SER A 1 216 ? -5.188 15.163 -2.429 1.00 78.75 216 SER A CA 1
ATOM 1749 C C . SER A 1 216 ? -5.981 15.968 -1.406 1.00 78.75 216 SER A C 1
ATOM 1751 O O . SER A 1 216 ? -5.946 17.191 -1.442 1.00 78.75 216 SER A O 1
ATOM 1753 N N . CYS A 1 217 ? -6.643 15.282 -0.471 1.00 80.06 217 CYS A N 1
ATOM 1754 C CA . CYS A 1 217 ? -7.517 15.896 0.540 1.00 80.06 217 CYS A CA 1
ATOM 1755 C C . CYS A 1 217 ? -8.735 16.673 0.018 1.00 80.06 217 CYS A C 1
ATOM 1757 O O . CYS A 1 217 ? -9.374 17.357 0.814 1.00 80.06 217 CYS A O 1
ATOM 1759 N N . THR A 1 218 ? -9.056 16.576 -1.273 1.00 83.44 218 THR A N 1
ATOM 1760 C CA . THR A 1 218 ? -10.118 17.387 -1.887 1.00 83.44 218 THR A CA 1
ATOM 1761 C C . THR A 1 218 ? -11.215 16.525 -2.499 1.00 83.44 218 THR A C 1
ATOM 1763 O O . THR A 1 218 ? -12.389 16.792 -2.272 1.00 83.44 218 THR A O 1
ATOM 1766 N N . HIS A 1 219 ? -10.841 15.488 -3.257 1.00 84.12 219 HIS A N 1
ATOM 1767 C CA . HIS A 1 219 ? -11.765 14.710 -4.089 1.00 84.12 219 HIS A CA 1
ATOM 1768 C C . HIS A 1 219 ? -11.552 13.201 -3.929 1.00 84.12 219 HIS A C 1
ATOM 1770 O O . HIS A 1 219 ? -10.450 12.750 -3.603 1.00 84.12 219 HIS A O 1
ATOM 1776 N N . GLY A 1 220 ? -12.592 12.420 -4.234 1.00 80.12 220 GLY A N 1
ATOM 1777 C CA . GLY A 1 220 ? -12.557 10.952 -4.247 1.00 80.12 220 GLY A CA 1
ATOM 1778 C C . GLY A 1 220 ? -13.424 10.297 -3.169 1.00 80.12 220 GLY A C 1
ATOM 1779 O O . GLY A 1 220 ? -13.776 10.913 -2.171 1.00 80.12 220 GLY A O 1
ATOM 1780 N N . GLY A 1 221 ? -13.751 9.010 -3.355 1.00 78.62 221 GLY A N 1
ATOM 1781 C CA . GLY A 1 221 ? -14.597 8.255 -2.411 1.00 78.62 221 GLY A CA 1
ATOM 1782 C C . GLY A 1 221 ? -13.983 8.101 -1.012 1.00 78.62 221 GLY A C 1
ATOM 1783 O O . GLY A 1 221 ? -14.683 7.824 -0.043 1.00 78.62 221 GLY A O 1
ATOM 1784 N N . TYR A 1 222 ? -12.674 8.315 -0.900 1.00 79.94 222 TYR A N 1
ATOM 1785 C CA . TYR A 1 222 ? -11.958 8.525 0.349 1.00 79.94 222 TYR A CA 1
ATOM 1786 C C . TYR A 1 222 ? -10.802 9.499 0.103 1.00 79.94 222 TYR A C 1
ATOM 1788 O O . TYR A 1 222 ? -10.244 9.560 -0.993 1.00 79.94 222 TYR A O 1
ATOM 1796 N N . PHE A 1 223 ? -10.406 10.241 1.130 1.00 81.88 223 PHE A N 1
ATOM 1797 C CA . PHE A 1 223 ? -9.268 11.149 1.051 1.00 81.88 223 PHE A CA 1
ATOM 1798 C C . PHE A 1 223 ? -7.962 10.429 1.372 1.00 81.88 223 PHE A C 1
ATOM 1800 O O . PHE A 1 223 ? -7.899 9.661 2.328 1.00 81.88 223 PHE A O 1
ATOM 1807 N N . THR A 1 224 ? -6.890 10.725 0.635 1.00 76.25 224 THR A N 1
ATOM 1808 C CA . THR A 1 224 ? -5.535 10.468 1.137 1.00 76.25 224 THR A CA 1
ATOM 1809 C C . THR A 1 224 ? -4.849 11.785 1.417 1.00 76.25 224 THR A C 1
ATOM 1811 O O . THR A 1 224 ? -4.749 12.673 0.569 1.00 76.25 224 THR A O 1
ATOM 1814 N N . CYS A 1 225 ? -4.419 11.934 2.660 1.00 73.94 225 CYS A N 1
ATOM 1815 C CA . CYS A 1 225 ? -3.808 13.153 3.141 1.00 73.94 225 CYS A CA 1
ATOM 1816 C C . CYS A 1 225 ? -2.501 12.819 3.809 1.00 73.94 225 CYS A C 1
ATOM 1818 O O . CYS A 1 225 ? -2.453 12.063 4.775 1.00 73.94 225 CYS A O 1
ATOM 1820 N N . ARG A 1 226 ? -1.431 13.440 3.320 1.00 63.50 226 ARG A N 1
ATOM 1821 C CA . ARG A 1 226 ? -0.072 13.149 3.777 1.00 63.50 226 ARG A CA 1
ATOM 1822 C C . ARG A 1 226 ? 0.154 13.464 5.263 1.00 63.50 226 ARG A C 1
ATOM 1824 O O . ARG A 1 226 ? 1.031 12.867 5.873 1.00 63.50 226 ARG A O 1
ATOM 1831 N N . ASN A 1 227 ? -0.638 14.374 5.841 1.00 58.31 227 ASN A N 1
ATOM 1832 C CA . ASN A 1 227 ? -0.422 14.932 7.180 1.00 58.31 227 ASN A CA 1
ATOM 1833 C C . ASN A 1 227 ? -1.635 14.828 8.127 1.00 58.31 227 ASN A C 1
ATOM 1835 O O . ASN A 1 227 ? -1.626 15.495 9.162 1.00 58.31 227 ASN A O 1
ATOM 1839 N N . TRP A 1 228 ? -2.659 14.015 7.822 1.00 61.75 228 TRP A N 1
ATOM 1840 C CA . TRP A 1 228 ? -3.905 14.025 8.615 1.00 61.75 228 TRP A CA 1
ATOM 1841 C C . TRP A 1 228 ? -3.681 13.656 10.092 1.00 61.75 228 TRP A C 1
ATOM 1843 O O . TRP A 1 228 ? -4.334 14.173 10.989 1.00 61.75 228 TRP A O 1
ATOM 1853 N N . ARG A 1 229 ? -2.659 12.850 10.398 1.00 54.53 229 ARG A N 1
ATOM 1854 C CA . ARG A 1 229 ? -2.356 12.416 11.773 1.00 54.53 229 ARG A CA 1
ATOM 1855 C C . ARG A 1 229 ? -2.240 13.527 12.830 1.00 54.53 229 ARG A C 1
ATOM 1857 O O . ARG A 1 229 ? -2.311 13.201 14.010 1.00 54.53 229 ARG A O 1
ATOM 1864 N N . LYS A 1 230 ? -2.011 14.790 12.457 1.00 50.19 230 LYS A N 1
ATOM 1865 C CA . LYS A 1 230 ? -1.705 15.854 13.423 1.00 50.19 230 LYS A CA 1
ATOM 1866 C C . LYS A 1 230 ? -2.910 16.416 14.176 1.00 50.19 230 LYS A C 1
ATOM 1868 O O . LYS A 1 230 ? -2.686 16.959 15.250 1.00 50.19 230 LYS A O 1
ATOM 1873 N N . ASP A 1 231 ? -4.139 16.300 13.664 1.00 53.06 231 ASP A N 1
ATOM 1874 C CA . ASP A 1 231 ? -5.288 16.955 14.318 1.00 53.06 231 ASP A CA 1
ATOM 1875 C C . ASP A 1 231 ? -6.086 16.055 15.284 1.00 53.06 231 ASP A C 1
ATOM 1877 O O . ASP A 1 231 ? -6.867 16.578 16.074 1.00 53.06 231 ASP A O 1
ATOM 1881 N N . MET A 1 232 ? -5.857 14.728 15.277 1.00 53.97 232 MET A N 1
ATOM 1882 C CA . MET A 1 232 ? -6.535 13.718 16.122 1.00 53.97 232 MET A CA 1
ATOM 1883 C C . MET A 1 232 ? -8.077 13.818 16.195 1.00 53.97 232 MET A C 1
ATOM 1885 O O . MET A 1 232 ? -8.695 13.139 17.019 1.00 53.97 232 MET A O 1
ATOM 1889 N N . SER A 1 233 ? -8.714 14.622 15.348 1.00 58.41 233 SER A N 1
ATOM 1890 C CA . SER A 1 233 ? -10.148 14.862 15.376 1.00 58.41 233 SER A CA 1
ATOM 1891 C C . SER A 1 233 ? -10.898 13.792 14.582 1.00 58.41 233 SER A C 1
ATOM 1893 O O . SER A 1 233 ? -10.328 13.015 13.814 1.00 58.41 233 SER A O 1
ATOM 1895 N N . LEU A 1 234 ? -12.199 13.665 14.840 1.00 62.03 234 LEU A N 1
ATOM 1896 C CA . LEU A 1 234 ? -13.053 12.754 14.086 1.00 62.03 234 LEU A CA 1
ATOM 1897 C C . LEU A 1 234 ? -13.423 13.413 12.756 1.00 62.03 234 LEU A C 1
ATOM 1899 O O . LEU A 1 234 ? -14.067 14.460 12.733 1.00 62.03 234 LEU A O 1
ATOM 1903 N N . HIS A 1 235 ? -13.035 12.780 11.651 1.00 66.50 235 HIS A N 1
ATOM 1904 C CA . HIS A 1 235 ? -13.374 13.250 10.309 1.00 66.50 235 HIS A CA 1
ATOM 1905 C C . HIS A 1 235 ? -14.691 12.662 9.837 1.00 66.50 235 HIS A C 1
ATOM 1907 O O . HIS A 1 235 ? -14.970 11.480 10.032 1.00 66.50 235 HIS A O 1
ATOM 1913 N N . THR A 1 236 ? -15.481 13.502 9.181 1.00 72.69 236 THR A N 1
ATOM 1914 C CA . THR A 1 236 ? -16.781 13.128 8.620 1.00 72.69 236 THR A CA 1
ATOM 1915 C C . THR A 1 236 ? -16.652 12.421 7.274 1.00 72.69 236 THR A C 1
ATOM 1917 O O . THR A 1 236 ? -17.521 11.630 6.919 1.00 72.69 236 THR A O 1
ATOM 1920 N N . HIS A 1 237 ? -15.562 12.660 6.540 1.00 77.56 237 HIS A N 1
ATOM 1921 C CA . HIS A 1 237 ? -15.268 11.977 5.285 1.00 77.56 237 HIS A CA 1
ATOM 1922 C C . HIS A 1 237 ? -14.296 10.815 5.507 1.00 77.56 237 HIS A C 1
ATOM 1924 O O . HIS A 1 237 ? -13.331 10.930 6.271 1.00 77.56 237 HIS A O 1
ATOM 1930 N N . LYS A 1 238 ? -14.516 9.693 4.809 1.00 79.44 238 LYS A N 1
ATOM 1931 C CA . LYS A 1 238 ? -13.596 8.552 4.859 1.00 79.44 238 LYS A CA 1
ATOM 1932 C C . LYS A 1 238 ? -12.218 8.971 4.354 1.00 79.44 238 LYS A C 1
ATOM 1934 O O . LYS A 1 238 ? -12.100 9.715 3.381 1.00 79.44 238 LYS A O 1
ATOM 1939 N N . TRP A 1 239 ? -11.178 8.445 4.983 1.00 79.50 239 TRP A N 1
ATOM 1940 C CA . TRP A 1 239 ? -9.802 8.651 4.567 1.00 79.50 239 TRP A CA 1
ATOM 1941 C C . TRP A 1 239 ? -8.996 7.353 4.644 1.00 79.50 239 TRP A C 1
ATOM 1943 O O . TRP A 1 239 ? -9.375 6.402 5.331 1.00 79.50 239 TRP A O 1
ATOM 1953 N N . GLU A 1 240 ? -7.881 7.334 3.926 1.00 79.56 240 GLU A N 1
ATOM 1954 C CA . GLU A 1 240 ? -6.836 6.317 3.974 1.00 79.56 240 GLU A CA 1
ATOM 1955 C C . GLU A 1 240 ? -5.486 7.019 4.148 1.00 79.56 240 GLU A C 1
ATOM 1957 O O . GLU A 1 240 ? -5.247 8.112 3.629 1.00 79.56 240 GLU A O 1
ATOM 1962 N N . SER A 1 241 ? -4.588 6.407 4.909 1.00 78.00 241 SER A N 1
ATOM 1963 C CA . SER A 1 241 ? -3.185 6.809 4.945 1.00 78.00 241 SER A CA 1
ATOM 1964 C C . SER A 1 241 ? -2.313 5.611 4.631 1.00 78.00 241 SER A C 1
ATOM 1966 O O . SER A 1 241 ? -2.651 4.477 4.956 1.00 78.00 241 SER A O 1
ATOM 1968 N N . TYR A 1 242 ? -1.178 5.885 4.007 1.00 79.25 242 TYR A N 1
ATOM 1969 C CA . TYR A 1 242 ? -0.259 4.877 3.515 1.00 79.25 242 TYR A CA 1
ATOM 1970 C C . TYR A 1 242 ? 1.132 5.125 4.108 1.00 79.25 242 TYR A C 1
ATOM 1972 O O . TYR A 1 242 ? 1.590 6.266 4.201 1.00 79.25 242 TYR A O 1
ATOM 1980 N N . TYR A 1 243 ? 1.812 4.049 4.511 1.00 79.94 243 TYR A N 1
ATOM 1981 C CA . TYR A 1 243 ? 3.143 4.094 5.123 1.00 79.94 243 TYR A CA 1
ATOM 1982 C C . TYR A 1 243 ? 4.021 3.014 4.519 1.00 79.94 243 TYR A C 1
ATOM 1984 O O . TYR A 1 243 ? 3.584 1.879 4.341 1.00 79.94 243 TYR A O 1
ATOM 1992 N N . SER A 1 244 ? 5.264 3.375 4.213 1.00 85.56 244 SER A N 1
ATOM 1993 C CA . SER A 1 244 ? 6.255 2.398 3.787 1.00 85.56 244 SER A CA 1
ATOM 1994 C C . SER A 1 244 ? 6.886 1.741 5.008 1.00 85.56 244 SER A C 1
ATOM 1996 O O . SER A 1 244 ? 7.197 2.409 6.003 1.00 85.56 244 SER A O 1
ATOM 1998 N N . VAL A 1 245 ? 7.109 0.432 4.900 1.00 88.31 245 VAL A N 1
ATOM 1999 C CA . VAL A 1 245 ? 7.907 -0.337 5.860 1.00 88.31 245 VAL A CA 1
ATOM 2000 C C . VAL A 1 245 ? 9.361 0.145 5.847 1.00 88.31 245 VAL A C 1
ATOM 2002 O O . VAL A 1 245 ? 10.012 0.128 6.887 1.00 88.31 245 VAL A O 1
ATOM 2005 N N . MET A 1 246 ? 9.859 0.634 4.707 1.00 86.56 246 MET A N 1
ATOM 2006 C CA . MET A 1 246 ? 11.176 1.255 4.589 1.00 86.56 246 MET A CA 1
ATOM 2007 C C . MET A 1 246 ? 11.059 2.778 4.680 1.00 86.56 246 MET A C 1
ATOM 2009 O O . MET A 1 246 ? 10.361 3.424 3.899 1.00 86.56 246 MET A O 1
ATOM 2013 N N . GLU A 1 247 ? 11.783 3.394 5.607 1.00 85.62 247 GLU A N 1
ATOM 2014 C CA . GLU A 1 247 ? 11.841 4.847 5.687 1.00 85.62 247 GLU A CA 1
ATOM 2015 C C . GLU A 1 247 ? 12.538 5.459 4.459 1.00 85.62 247 GLU A C 1
ATOM 2017 O O . GLU A 1 247 ? 13.635 5.059 4.061 1.00 85.62 247 GLU A O 1
ATOM 2022 N N . GLY A 1 248 ? 11.892 6.466 3.866 1.00 84.62 248 GLY A N 1
ATOM 2023 C CA . GLY A 1 248 ? 12.448 7.257 2.769 1.00 84.62 248 GLY A CA 1
ATOM 2024 C C . GLY A 1 248 ? 12.321 6.642 1.373 1.00 84.62 248 GLY A C 1
ATOM 2025 O O . GLY A 1 248 ? 12.745 7.288 0.422 1.00 84.62 248 GLY A O 1
ATOM 2026 N N . SER A 1 249 ? 11.733 5.451 1.223 1.00 90.38 249 SER A N 1
ATOM 2027 C CA . SER A 1 249 ? 11.494 4.835 -0.089 1.00 90.38 249 SER A CA 1
ATOM 2028 C C . SER A 1 249 ? 10.233 3.981 -0.105 1.00 90.38 249 SER A C 1
ATOM 2030 O O . SER A 1 249 ? 9.900 3.346 0.897 1.00 90.38 249 SER A O 1
ATOM 2032 N N . TRP A 1 250 ? 9.551 3.942 -1.248 1.00 91.06 250 TRP A N 1
ATOM 2033 C CA . TRP A 1 250 ? 8.477 2.983 -1.512 1.00 91.06 250 TRP A CA 1
ATOM 2034 C C . TRP A 1 250 ? 8.997 1.767 -2.272 1.00 91.06 250 TRP A C 1
ATOM 2036 O O . TRP A 1 250 ? 8.608 0.641 -1.968 1.00 91.06 250 TRP A O 1
ATOM 2046 N N . GLY A 1 251 ? 9.885 1.994 -3.244 1.00 91.19 251 GLY A N 1
ATOM 2047 C CA . GLY A 1 251 ? 10.589 0.928 -3.950 1.00 91.19 251 GLY A CA 1
ATOM 2048 C C . GLY A 1 251 ? 11.706 0.311 -3.104 1.00 91.19 251 GLY A C 1
ATOM 2049 O O . GLY A 1 251 ? 12.201 0.919 -2.150 1.00 91.19 251 GLY A O 1
ATOM 2050 N N . TYR A 1 252 ? 12.141 -0.891 -3.477 1.00 92.69 252 TYR A N 1
ATOM 2051 C CA . TYR A 1 252 ? 13.277 -1.551 -2.832 1.00 92.69 252 TYR A CA 1
ATOM 2052 C C . TYR A 1 252 ? 14.590 -0.781 -3.073 1.00 92.69 252 TYR A C 1
ATOM 2054 O O . TYR A 1 252 ? 14.952 -0.495 -4.215 1.00 92.69 252 TYR A O 1
ATOM 2062 N N . CYS A 1 253 ? 15.308 -0.482 -1.987 1.00 92.00 253 CYS A N 1
ATOM 2063 C CA . CYS A 1 253 ? 16.630 0.145 -1.999 1.00 92.00 253 CYS A CA 1
ATOM 2064 C C . CYS A 1 253 ? 17.658 -0.769 -1.334 1.00 92.00 253 CYS A C 1
ATOM 2066 O O . CYS A 1 253 ? 17.550 -1.051 -0.140 1.00 92.00 253 CYS A O 1
ATOM 2068 N N . ARG A 1 254 ? 18.690 -1.188 -2.070 1.00 91.88 254 ARG A N 1
ATOM 2069 C CA . ARG A 1 254 ? 19.788 -2.006 -1.526 1.00 91.88 254 ARG A CA 1
ATOM 2070 C C . ARG A 1 254 ? 20.829 -1.190 -0.766 1.00 91.88 254 ARG A C 1
ATOM 2072 O O . ARG A 1 254 ? 21.575 -1.742 0.031 1.00 91.88 254 ARG A O 1
ATOM 2079 N N . ASP A 1 255 ? 20.907 0.109 -1.039 1.00 90.88 255 ASP A N 1
ATOM 2080 C CA . ASP A 1 255 ? 21.813 1.056 -0.384 1.00 90.88 255 ASP A CA 1
ATOM 2081 C C . ASP A 1 255 ? 21.229 1.646 0.908 1.00 90.88 255 ASP A C 1
ATOM 2083 O O . ASP A 1 255 ? 21.889 2.424 1.596 1.00 90.88 255 ASP A O 1
ATOM 2087 N N . HIS A 1 256 ? 19.991 1.284 1.249 1.00 87.31 256 HIS A N 1
ATOM 2088 C CA . HIS A 1 256 ? 19.378 1.655 2.514 1.00 87.31 256 HIS A CA 1
ATOM 2089 C C . HIS A 1 256 ? 19.764 0.680 3.624 1.00 87.31 256 HIS A C 1
ATOM 2091 O O . HIS A 1 256 ? 19.696 -0.537 3.475 1.00 87.31 256 HIS A O 1
ATOM 2097 N N . ASP A 1 257 ? 20.138 1.250 4.768 1.00 87.06 257 ASP A N 1
ATOM 2098 C CA . ASP A 1 257 ? 20.472 0.497 5.969 1.00 87.06 257 ASP A CA 1
ATOM 2099 C C . ASP A 1 257 ? 19.251 -0.264 6.505 1.00 87.06 257 ASP A C 1
ATOM 2101 O O . ASP A 1 257 ? 18.140 0.273 6.521 1.00 87.06 257 ASP A O 1
ATOM 2105 N N . ILE A 1 258 ? 19.458 -1.485 7.005 1.00 86.75 258 ILE A N 1
ATOM 2106 C CA . ILE A 1 258 ? 18.398 -2.299 7.615 1.00 86.75 258 ILE A CA 1
ATOM 2107 C C . ILE A 1 258 ? 17.678 -1.563 8.758 1.00 86.75 258 ILE A C 1
ATOM 2109 O O . ILE A 1 258 ? 16.486 -1.761 8.963 1.00 86.75 258 ILE A O 1
ATOM 2113 N N . ARG A 1 259 ? 18.359 -0.642 9.451 1.00 88.25 259 ARG A N 1
ATOM 2114 C CA . ARG A 1 259 ? 17.793 0.220 10.502 1.00 88.25 259 ARG A CA 1
ATOM 2115 C C . ARG A 1 259 ? 16.722 1.187 9.992 1.00 88.25 259 ARG A C 1
ATOM 2117 O O . ARG A 1 259 ? 15.963 1.704 10.802 1.00 88.25 259 ARG A O 1
ATOM 2124 N N . LYS A 1 260 ? 16.639 1.430 8.677 1.00 87.31 260 LYS A N 1
ATOM 2125 C CA . LYS A 1 260 ? 15.543 2.195 8.056 1.00 87.31 260 LYS A CA 1
ATOM 2126 C C . LYS A 1 260 ? 14.256 1.379 7.915 1.00 87.31 260 LYS A C 1
ATOM 2128 O O . LYS A 1 260 ? 13.212 1.962 7.625 1.00 87.31 260 LYS A O 1
ATOM 2133 N N . TYR A 1 261 ? 14.295 0.056 8.082 1.00 88.69 261 TYR A N 1
ATOM 2134 C CA . TYR A 1 261 ? 13.067 -0.728 8.169 1.00 88.69 261 TYR A CA 1
ATOM 2135 C C . TYR A 1 261 ? 12.408 -0.469 9.519 1.00 88.69 261 TYR A C 1
ATOM 2137 O O . TYR A 1 261 ? 13.017 -0.629 10.578 1.00 88.69 261 TYR A O 1
ATOM 2145 N N . ARG A 1 262 ? 11.142 -0.062 9.478 1.00 85.81 262 ARG A N 1
ATOM 2146 C CA . ARG A 1 262 ? 10.343 0.169 10.676 1.00 85.81 262 ARG A CA 1
ATOM 2147 C C . ARG A 1 262 ? 10.182 -1.145 11.423 1.00 85.81 262 ARG A C 1
ATOM 2149 O O . ARG A 1 262 ? 9.818 -2.164 10.838 1.00 85.81 262 ARG A O 1
ATOM 2156 N N . ASN A 1 263 ? 10.422 -1.108 12.729 1.00 85.69 263 ASN A N 1
ATOM 2157 C CA . ASN A 1 263 ? 10.087 -2.240 13.578 1.00 85.69 263 ASN A CA 1
ATOM 2158 C C . ASN A 1 263 ? 8.557 -2.399 13.677 1.00 85.69 263 ASN A C 1
ATOM 2160 O O . ASN A 1 263 ? 7.786 -1.478 13.386 1.00 85.69 263 ASN A O 1
ATOM 2164 N N . ILE A 1 264 ? 8.119 -3.583 14.100 1.00 83.00 264 ILE A N 1
ATOM 2165 C CA . ILE A 1 264 ? 6.697 -3.922 14.193 1.00 83.00 264 ILE A CA 1
ATOM 2166 C C . ILE A 1 264 ? 5.926 -2.979 15.131 1.00 83.00 264 ILE A C 1
ATOM 2168 O O . ILE A 1 264 ? 4.795 -2.614 14.825 1.00 83.00 264 ILE A O 1
ATOM 2172 N N . SER A 1 265 ? 6.552 -2.504 16.212 1.00 79.38 265 SER A N 1
ATOM 2173 C CA . SER A 1 265 ? 5.940 -1.557 17.149 1.00 79.38 265 SER A CA 1
ATOM 2174 C C . SER A 1 265 ? 5.645 -0.213 16.488 1.00 79.38 265 SER A C 1
ATOM 2176 O O . SER A 1 265 ? 4.563 0.333 16.676 1.00 79.38 265 SER A O 1
ATOM 2178 N N . ILE A 1 266 ? 6.560 0.294 15.653 1.00 79.94 266 ILE A N 1
ATOM 2179 C CA . ILE A 1 266 ? 6.340 1.508 14.864 1.00 79.94 266 ILE A CA 1
ATOM 2180 C C . ILE A 1 266 ? 5.187 1.268 13.891 1.00 79.94 266 ILE A C 1
ATOM 2182 O O . ILE A 1 266 ? 4.252 2.057 13.879 1.00 79.94 266 ILE A O 1
ATOM 2186 N N . ILE A 1 267 ? 5.188 0.168 13.133 1.00 79.81 267 ILE A N 1
ATOM 2187 C CA . ILE A 1 267 ? 4.099 -0.144 12.187 1.00 79.81 267 ILE A CA 1
ATOM 2188 C C . ILE A 1 267 ? 2.741 -0.205 12.906 1.00 79.81 267 ILE A C 1
ATOM 2190 O O . ILE A 1 267 ? 1.762 0.367 12.429 1.00 79.81 267 ILE A O 1
ATOM 2194 N N . ILE A 1 268 ? 2.677 -0.833 14.079 1.00 78.50 268 ILE A N 1
ATOM 2195 C CA . ILE A 1 268 ? 1.444 -0.935 14.867 1.00 78.50 268 ILE A CA 1
ATOM 2196 C C . ILE A 1 268 ? 1.036 0.424 15.442 1.00 78.50 268 ILE A C 1
ATOM 2198 O O . ILE A 1 268 ? -0.142 0.764 15.373 1.00 78.50 268 ILE A O 1
ATOM 2202 N N . SER A 1 269 ? 1.981 1.245 15.906 1.00 72.94 269 SER A N 1
ATOM 2203 C CA . SER A 1 269 ? 1.708 2.623 16.345 1.00 72.94 269 SER A CA 1
ATOM 2204 C C . SER A 1 269 ? 1.225 3.533 15.208 1.00 72.94 269 SER A C 1
ATOM 2206 O O . SER A 1 269 ? 0.429 4.452 15.406 1.00 72.94 269 SER A O 1
ATOM 2208 N N . GLU A 1 270 ? 1.658 3.255 13.977 1.00 72.69 270 GLU A N 1
ATOM 2209 C CA . GLU A 1 270 ? 1.160 3.924 12.782 1.00 72.69 270 GLU A CA 1
ATOM 2210 C C . GLU A 1 270 ? -0.273 3.453 12.460 1.00 72.69 270 GLU A C 1
ATOM 2212 O O . GLU A 1 270 ? -1.106 4.261 12.050 1.00 72.69 270 GLU A O 1
ATOM 2217 N N . LEU A 1 271 ? -0.635 2.189 12.681 1.00 71.69 271 LEU A N 1
ATOM 2218 C CA . LEU A 1 271 ? -2.028 1.738 12.525 1.00 71.69 271 LEU A CA 1
ATOM 2219 C C . LEU A 1 271 ? -2.938 2.289 13.636 1.00 71.69 271 LEU A C 1
ATOM 2221 O O . LEU A 1 271 ? -4.070 2.718 13.395 1.00 71.69 271 LEU A O 1
ATOM 2225 N N . VAL A 1 272 ? -2.423 2.337 14.857 1.00 66.50 272 VAL A N 1
ATOM 2226 C CA . VAL A 1 272 ? -3.157 2.669 16.072 1.00 66.50 272 VAL A CA 1
ATOM 2227 C C . VAL A 1 272 ? -2.405 3.799 16.760 1.00 66.50 272 VAL A C 1
ATOM 2229 O O . VAL A 1 272 ? -1.416 3.538 17.405 1.00 66.50 272 VAL A O 1
ATOM 2232 N N . THR A 1 273 ? -2.825 5.059 16.655 1.00 61.41 273 THR A N 1
ATOM 2233 C CA . THR A 1 273 ? -2.210 6.143 17.449 1.00 61.41 273 THR A CA 1
ATOM 2234 C C . THR A 1 273 ? -2.704 6.071 18.897 1.00 61.41 273 THR A C 1
ATOM 2236 O O . THR A 1 273 ? -3.918 6.080 19.069 1.00 61.41 273 THR A O 1
ATOM 2239 N N . ALA A 1 274 ? -1.799 6.038 19.888 1.00 50.66 274 ALA A N 1
ATOM 2240 C CA . ALA A 1 274 ? -1.990 6.036 21.357 1.00 50.66 274 ALA A CA 1
ATOM 2241 C C . ALA A 1 274 ? -3.223 5.283 21.905 1.00 50.66 274 ALA A C 1
ATOM 2243 O O . ALA A 1 274 ? -3.081 4.210 22.491 1.00 50.66 274 ALA A O 1
ATOM 2244 N N . VAL A 1 275 ? -4.419 5.845 21.705 1.00 54.09 275 VAL A N 1
ATOM 2245 C CA . VAL A 1 275 ? -5.701 5.160 21.868 1.00 54.09 275 VAL A CA 1
ATOM 2246 C C . VAL A 1 275 ? -6.554 5.390 20.620 1.00 54.09 275 VAL A C 1
ATOM 2248 O O . VAL A 1 275 ? -6.999 6.512 20.371 1.00 54.09 275 VAL A O 1
ATOM 2251 N N . ARG A 1 276 ? -6.823 4.336 19.836 1.00 72.62 276 ARG A N 1
ATOM 2252 C CA . ARG A 1 276 ? -7.855 4.387 18.784 1.00 72.62 276 ARG A CA 1
ATOM 2253 C C . ARG A 1 276 ? -9.117 3.686 19.224 1.00 72.62 276 ARG A C 1
ATOM 2255 O O . ARG A 1 276 ? -9.071 2.599 19.793 1.00 72.62 276 ARG A O 1
ATOM 2262 N N . TYR A 1 277 ? -10.234 4.307 18.877 1.00 71.75 277 TYR A N 1
ATOM 2263 C CA . TYR A 1 277 ? -11.540 3.687 18.950 1.00 71.75 277 TYR A CA 1
ATOM 2264 C C . TYR A 1 277 ? -11.894 3.132 17.577 1.00 71.75 277 TYR A C 1
ATOM 2266 O O . TYR A 1 277 ? -11.765 3.824 16.567 1.00 71.75 277 TYR A O 1
ATOM 2274 N N . THR A 1 278 ? -12.351 1.889 17.534 1.00 75.25 278 THR A N 1
ATOM 2275 C CA . THR A 1 278 ? -13.103 1.379 16.387 1.00 75.25 278 THR A CA 1
ATOM 2276 C C . THR A 1 278 ? -14.496 1.003 16.857 1.00 75.25 278 THR A C 1
ATOM 2278 O O . THR A 1 278 ? -14.689 0.618 18.009 1.00 75.25 278 THR A O 1
ATOM 2281 N N . TRP A 1 279 ? -15.481 1.167 15.986 1.00 74.06 279 TRP A N 1
ATOM 2282 C CA . TRP A 1 279 ? -16.871 0.849 16.274 1.00 74.06 279 TRP A CA 1
ATOM 2283 C C . TRP A 1 279 ? -17.334 -0.250 15.337 1.00 74.06 279 TRP A C 1
ATOM 2285 O O . TRP A 1 279 ? -17.055 -0.217 14.137 1.00 74.06 279 TRP A O 1
ATOM 2295 N N . ASN A 1 280 ? -18.064 -1.207 15.889 1.00 72.06 280 ASN A N 1
ATOM 2296 C CA . ASN A 1 280 ? -18.793 -2.186 15.113 1.00 72.06 280 ASN A CA 1
ATOM 2297 C C . ASN A 1 280 ? -20.287 -1.859 15.196 1.00 72.06 280 ASN A C 1
ATOM 2299 O O . ASN A 1 280 ? -20.912 -2.009 16.246 1.00 72.06 280 ASN A O 1
ATOM 2303 N N . ALA A 1 281 ? -20.851 -1.430 14.067 1.00 70.44 281 ALA A N 1
ATOM 2304 C CA . ALA A 1 281 ? -22.253 -1.038 13.971 1.00 70.44 281 ALA A CA 1
ATOM 2305 C C . ALA A 1 281 ? -23.232 -2.207 14.147 1.00 70.44 281 ALA A C 1
ATOM 2307 O O . ALA A 1 281 ? -24.349 -1.995 14.611 1.00 70.44 281 ALA A O 1
ATOM 2308 N N . VAL A 1 282 ? -22.814 -3.436 13.827 1.00 72.94 282 VAL A N 1
ATOM 2309 C CA . VAL A 1 282 ? -23.665 -4.632 13.897 1.00 72.94 282 VAL A CA 1
ATOM 2310 C C . VAL A 1 282 ? -23.917 -5.030 15.347 1.00 72.94 282 VAL A C 1
ATOM 2312 O O . VAL A 1 282 ? -25.057 -5.223 15.755 1.00 72.94 282 VAL A O 1
ATOM 2315 N N . ASN A 1 283 ? -22.855 -5.133 16.145 1.00 79.19 283 ASN A N 1
ATOM 2316 C CA . ASN A 1 283 ? -22.948 -5.574 17.540 1.00 79.19 283 ASN A CA 1
ATOM 2317 C C . ASN A 1 283 ? -22.889 -4.420 18.553 1.00 79.19 283 ASN A C 1
ATOM 2319 O O . ASN A 1 283 ? -22.774 -4.668 19.754 1.00 79.19 283 ASN A O 1
ATOM 2323 N N . LYS A 1 284 ? -22.921 -3.174 18.069 1.00 80.62 284 LYS A N 1
ATOM 2324 C CA . LYS A 1 284 ? -22.864 -1.946 18.867 1.00 80.62 284 LYS A CA 1
ATOM 2325 C C . LYS A 1 284 ? -21.722 -1.932 19.894 1.00 80.62 284 LYS A C 1
ATOM 2327 O O . LYS A 1 284 ? -21.912 -1.530 21.044 1.00 80.62 284 LYS A O 1
ATOM 2332 N N . SER A 1 285 ? -20.544 -2.416 19.496 1.00 84.31 285 SER A N 1
ATOM 2333 C CA . SER A 1 285 ? -19.359 -2.467 20.362 1.00 84.31 285 SER A CA 1
ATOM 2334 C C . SER A 1 285 ? -18.313 -1.431 19.962 1.00 84.31 285 SER A C 1
ATOM 2336 O O . SER A 1 285 ? -17.995 -1.291 18.780 1.00 84.31 285 SER A O 1
ATOM 2338 N N . VAL A 1 286 ? -17.727 -0.756 20.955 1.00 86.31 286 VAL A N 1
ATOM 2339 C CA . VAL A 1 286 ? -16.524 0.075 20.782 1.00 86.31 286 VAL A CA 1
ATOM 2340 C C . VAL A 1 286 ? -15.300 -0.707 21.229 1.00 86.31 286 VAL A C 1
ATOM 2342 O O . VAL A 1 286 ? -15.300 -1.334 22.284 1.00 86.31 286 VAL A O 1
ATOM 2345 N N . TYR A 1 287 ? -14.233 -0.631 20.448 1.00 86.44 287 TYR A N 1
ATOM 2346 C CA . TYR A 1 287 ? -12.938 -1.211 20.758 1.00 86.44 287 TYR A CA 1
ATOM 2347 C C . TYR A 1 287 ? -11.939 -0.085 20.980 1.00 86.44 287 TYR A C 1
ATOM 2349 O O . TYR A 1 287 ? -11.659 0.658 20.045 1.00 86.44 287 TYR A O 1
ATOM 2357 N N . ALA A 1 288 ? -11.415 0.046 22.195 1.00 85.62 288 ALA A N 1
ATOM 2358 C CA . ALA A 1 288 ? -10.334 0.966 22.522 1.00 85.62 288 ALA A CA 1
ATOM 2359 C C . ALA A 1 288 ? -9.007 0.203 22.491 1.00 85.62 288 ALA A C 1
ATOM 2361 O O . ALA A 1 288 ? -8.816 -0.735 23.263 1.00 85.62 288 ALA A O 1
ATOM 2362 N N . ILE A 1 289 ? -8.105 0.583 21.593 1.00 84.81 289 ILE A N 1
ATOM 2363 C CA . ILE A 1 289 ? -6.825 -0.100 21.392 1.00 84.81 289 ILE A CA 1
ATOM 2364 C C . ILE A 1 289 ? -5.719 0.731 22.035 1.00 84.81 289 ILE A C 1
ATOM 2366 O O . ILE A 1 289 ? -5.504 1.868 21.627 1.00 84.81 289 ILE A O 1
ATOM 2370 N N . LEU A 1 290 ? -5.038 0.161 23.023 1.00 80.56 290 LEU A N 1
ATOM 2371 C CA . LEU A 1 290 ? -3.917 0.738 23.758 1.00 80.56 290 LEU A CA 1
ATOM 2372 C C . LEU A 1 290 ? -2.605 0.260 23.135 1.00 80.56 290 LEU A C 1
ATOM 2374 O O . LEU A 1 290 ? -2.437 -0.940 22.928 1.00 80.56 290 LEU A O 1
ATOM 2378 N N . LEU A 1 291 ? -1.674 1.174 22.875 1.00 76.50 291 LEU A N 1
ATOM 2379 C CA . LEU A 1 291 ? -0.317 0.831 22.424 1.00 76.50 291 LEU A CA 1
ATOM 2380 C C . LEU A 1 291 ? 0.677 0.590 23.555 1.00 76.50 291 LEU A C 1
ATOM 2382 O O . LEU A 1 291 ? 1.729 -0.005 23.349 1.00 76.50 291 LEU A O 1
ATOM 2386 N N . GLU A 1 292 ? 0.360 1.110 24.733 1.00 76.62 292 GLU A N 1
ATOM 2387 C CA . GLU A 1 292 ? 1.206 1.045 25.911 1.00 76.62 292 GLU A CA 1
ATOM 2388 C C . GLU A 1 292 ? 0.370 0.515 27.064 1.00 76.62 292 GLU A C 1
ATOM 2390 O O . GLU A 1 292 ? -0.779 0.925 27.263 1.00 76.62 292 GLU A O 1
ATOM 2395 N N . TRP A 1 293 ? 0.947 -0.416 27.818 1.00 82.69 293 TRP A N 1
ATOM 2396 C CA . TRP A 1 293 ? 0.316 -0.912 29.026 1.00 82.69 293 TRP A CA 1
ATOM 2397 C C . TRP A 1 293 ? 0.578 0.079 30.164 1.00 82.69 293 TRP A C 1
ATOM 2399 O O . TRP A 1 293 ? 1.740 0.276 30.533 1.00 82.69 293 TRP A O 1
ATOM 2409 N N . PRO A 1 294 ? -0.452 0.733 30.730 1.00 82.56 294 PRO A N 1
ATOM 2410 C CA . PRO A 1 294 ? -0.230 1.763 31.729 1.00 82.56 294 PRO A CA 1
ATOM 2411 C C . PRO A 1 294 ? 0.272 1.135 33.031 1.00 82.56 294 PRO A C 1
ATOM 2413 O O . PRO A 1 294 ? -0.342 0.219 33.580 1.00 82.56 294 PRO A O 1
ATOM 2416 N N . VAL A 1 295 ? 1.363 1.683 33.568 1.00 81.12 295 VAL A N 1
ATOM 2417 C CA . VAL A 1 295 ? 1.973 1.234 34.835 1.00 81.12 295 VAL A CA 1
ATOM 2418 C C . VAL A 1 295 ? 1.033 1.358 36.038 1.00 81.12 295 VAL A C 1
ATOM 2420 O O . VAL A 1 295 ? 1.205 0.668 37.036 1.00 81.12 295 VAL A O 1
ATOM 2423 N N . SER A 1 296 ? 0.020 2.221 35.936 1.00 86.25 296 SER A N 1
ATOM 2424 C CA . SER A 1 296 ? -1.038 2.397 36.932 1.00 86.25 296 SER A CA 1
ATOM 2425 C C . SER A 1 296 ? -2.069 1.263 36.939 1.00 86.25 296 SER A C 1
ATOM 2427 O O . SER A 1 296 ? -2.947 1.271 37.798 1.00 86.25 296 SER A O 1
ATOM 2429 N N . TYR A 1 297 ? -2.017 0.334 35.974 1.00 89.62 297 TYR A N 1
ATOM 2430 C CA . TYR A 1 297 ? -3.048 -0.685 35.735 1.00 89.62 297 TYR A CA 1
ATOM 2431 C C . TYR A 1 297 ? -4.455 -0.084 35.608 1.00 89.62 297 TYR A C 1
ATOM 2433 O O . TYR A 1 297 ? -5.461 -0.687 35.977 1.00 89.62 297 TYR A O 1
ATOM 2441 N N . SER A 1 298 ? -4.533 1.135 35.080 1.00 90.06 298 SER A N 1
ATOM 2442 C CA . SER A 1 298 ? -5.780 1.850 34.858 1.00 90.06 298 SER A CA 1
ATOM 2443 C C . SER A 1 298 ? -5.652 2.739 33.631 1.00 90.06 298 SER A C 1
ATOM 2445 O O . SER A 1 298 ? -4.609 3.363 33.422 1.00 90.06 298 SER A O 1
ATOM 2447 N N . VAL A 1 299 ? -6.707 2.808 32.821 1.00 89.69 299 VAL A N 1
ATOM 2448 C CA . VAL A 1 299 ? -6.768 3.696 31.656 1.00 89.69 299 VAL A CA 1
ATOM 2449 C C . VAL A 1 299 ? -8.003 4.584 31.706 1.00 89.69 299 VAL A C 1
ATOM 2451 O O . VAL A 1 299 ? -9.114 4.117 31.955 1.00 89.69 299 VAL A O 1
ATOM 2454 N N . THR A 1 300 ? -7.797 5.869 31.423 1.00 87.88 300 THR A N 1
ATOM 2455 C CA . THR A 1 300 ? -8.860 6.871 31.326 1.00 87.88 300 THR A CA 1
ATOM 2456 C C . THR A 1 300 ? -9.178 7.147 29.860 1.00 87.88 300 THR A C 1
ATOM 2458 O O . THR A 1 300 ? -8.300 7.486 29.071 1.00 87.88 300 THR A O 1
ATOM 2461 N N . LEU A 1 301 ? -10.447 7.016 29.491 1.00 84.94 301 LEU A N 1
ATOM 2462 C CA . LEU A 1 301 ? -10.960 7.117 28.133 1.00 84.94 301 LEU A CA 1
ATOM 2463 C C . LEU A 1 301 ? -11.976 8.262 28.057 1.00 84.94 301 LEU A C 1
ATOM 2465 O O . LEU A 1 301 ? -13.089 8.170 28.576 1.00 84.94 301 LEU A O 1
ATOM 2469 N N . GLY A 1 302 ? -11.593 9.348 27.384 1.00 79.12 302 GLY A N 1
ATOM 2470 C CA . GLY A 1 302 ? -12.409 10.563 27.310 1.00 79.12 302 GLY A CA 1
ATOM 2471 C C . GLY A 1 302 ? -13.579 10.501 26.323 1.00 79.12 302 GLY A C 1
ATOM 2472 O O . GLY A 1 302 ? -14.543 11.250 26.479 1.00 79.12 302 GLY A O 1
ATOM 2473 N N . SER A 1 303 ? -13.527 9.600 25.335 1.00 76.38 303 SER A N 1
ATOM 2474 C CA . SER A 1 303 ? -14.466 9.592 24.195 1.00 76.38 303 SER A CA 1
ATOM 2475 C C . SER A 1 303 ? -15.531 8.492 24.244 1.00 76.38 303 SER A C 1
ATOM 2477 O O . SER A 1 303 ? -16.467 8.522 23.455 1.00 76.38 303 SER A O 1
ATOM 2479 N N . VAL A 1 304 ? -15.421 7.519 25.154 1.00 78.12 304 VAL A N 1
ATOM 2480 C CA . VAL A 1 304 ? -16.406 6.428 25.257 1.00 78.12 304 VAL A CA 1
ATOM 2481 C C . VAL A 1 304 ? -17.568 6.861 26.148 1.00 78.12 304 VAL A C 1
ATOM 2483 O O . VAL A 1 304 ? -17.363 7.516 27.173 1.00 78.12 304 VAL A O 1
ATOM 2486 N N . ARG A 1 305 ? -18.792 6.488 25.763 1.00 80.12 305 ARG A N 1
ATOM 2487 C CA . ARG A 1 305 ? -20.029 6.734 26.521 1.00 80.12 305 ARG A CA 1
ATOM 2488 C C . ARG A 1 305 ? -20.808 5.417 26.702 1.00 80.12 305 ARG A C 1
ATOM 2490 O O . ARG A 1 305 ? -21.730 5.140 25.935 1.00 80.12 305 ARG A O 1
ATOM 2497 N N . PRO A 1 306 ? -20.418 4.560 27.663 1.00 79.75 306 PRO A N 1
ATOM 2498 C CA . PRO A 1 306 ? -21.085 3.283 27.895 1.00 79.75 306 PRO A CA 1
ATOM 2499 C C . PRO A 1 306 ? -22.488 3.486 28.474 1.00 79.75 306 PRO A C 1
ATOM 2501 O O . PRO A 1 306 ? -22.699 4.385 29.288 1.00 79.75 306 PRO A O 1
ATOM 2504 N N . VAL A 1 307 ? -23.445 2.645 28.075 1.00 83.25 307 VAL A N 1
ATOM 2505 C CA . VAL A 1 307 ? -24.792 2.631 28.670 1.00 83.25 307 VAL A CA 1
ATOM 2506 C C . VAL A 1 307 ? -24.809 1.785 29.949 1.00 83.25 307 VAL A C 1
ATOM 2508 O O . VAL A 1 307 ? -23.902 0.981 30.188 1.00 83.25 307 VAL A O 1
ATOM 2511 N N . ALA A 1 308 ? -25.846 1.923 30.776 1.00 80.06 308 ALA A N 1
ATOM 2512 C CA . ALA A 1 308 ? -26.020 1.067 31.949 1.00 80.06 308 ALA A CA 1
ATOM 2513 C C . ALA A 1 308 ? -26.037 -0.423 31.547 1.00 80.06 308 ALA A C 1
ATOM 2515 O O . ALA A 1 308 ? -26.764 -0.819 30.639 1.00 80.06 308 ALA A O 1
ATOM 2516 N N . GLY A 1 309 ? -25.216 -1.243 32.210 1.00 83.12 309 GLY A N 1
ATOM 2517 C CA . GLY A 1 309 ? -25.044 -2.662 31.872 1.00 83.12 309 GLY A CA 1
ATOM 2518 C C . GLY A 1 309 ? -23.970 -2.955 30.816 1.00 83.12 309 GLY A C 1
ATOM 2519 O O . GLY A 1 309 ? -23.749 -4.124 30.501 1.00 83.12 309 GLY A O 1
ATOM 2520 N N . SER A 1 310 ? -23.269 -1.936 30.302 1.00 88.25 310 SER A N 1
ATOM 2521 C CA . SER A 1 310 ? -22.110 -2.143 29.423 1.00 88.25 310 SER A CA 1
ATOM 2522 C C . SER A 1 310 ? -21.042 -2.979 30.116 1.00 88.25 310 SER A C 1
ATOM 2524 O O . SER A 1 310 ? -20.568 -2.642 31.205 1.00 88.25 310 SER A O 1
ATOM 2526 N N . GLN A 1 311 ? -20.611 -4.044 29.451 1.00 92.25 311 GLN A N 1
ATOM 2527 C CA . GLN A 1 311 ? -19.477 -4.849 29.884 1.00 92.25 311 GLN A CA 1
ATOM 2528 C C . GLN A 1 311 ? -18.216 -4.415 29.150 1.00 92.25 311 GLN A C 1
ATOM 2530 O O . GLN A 1 311 ? -18.242 -4.197 27.932 1.00 92.25 311 GLN A O 1
ATOM 2535 N N . VAL A 1 312 ? -17.115 -4.345 29.897 1.00 93.81 312 VAL A N 1
ATOM 2536 C CA . VAL A 1 312 ? -15.771 -4.111 29.368 1.00 93.81 312 VAL A CA 1
ATOM 2537 C C . VAL A 1 312 ? -14.996 -5.414 29.456 1.00 93.81 312 VAL A C 1
ATOM 2539 O O . VAL A 1 312 ? -15.057 -6.103 30.467 1.00 93.81 312 VAL A O 1
ATOM 2542 N N . SER A 1 313 ? -14.278 -5.776 28.403 1.00 93.50 313 SER A N 1
ATOM 2543 C CA . SER A 1 313 ? -13.417 -6.965 28.369 1.00 93.50 313 SER A CA 1
ATOM 2544 C C . SER A 1 313 ? -12.108 -6.634 27.669 1.00 93.50 313 SER A C 1
ATOM 2546 O O . SER A 1 313 ? -12.076 -5.760 26.805 1.00 93.50 313 SER A O 1
ATOM 2548 N N . LEU A 1 314 ? -11.030 -7.322 28.030 1.00 91.38 314 LEU A N 1
ATOM 2549 C CA . LEU A 1 314 ? -9.770 -7.275 27.292 1.00 91.38 314 LEU A CA 1
ATOM 2550 C C . LEU A 1 314 ? -9.744 -8.459 26.322 1.00 91.38 314 LEU A C 1
ATOM 2552 O O . LEU A 1 314 ? -9.898 -9.603 26.743 1.00 91.38 314 LEU A O 1
ATOM 2556 N N . LEU A 1 315 ? -9.573 -8.201 25.024 1.00 88.44 315 LEU A N 1
ATOM 2557 C CA . LEU A 1 315 ? -9.536 -9.277 24.031 1.00 88.44 315 LEU A CA 1
ATOM 2558 C C . LEU A 1 315 ? -8.387 -10.251 24.330 1.00 88.44 315 LEU A C 1
ATOM 2560 O O . LEU A 1 315 ? -7.261 -9.830 24.581 1.00 88.44 315 LEU A O 1
ATOM 2564 N N . GLY A 1 316 ? -8.685 -11.553 24.300 1.00 84.25 316 GLY A N 1
ATOM 2565 C CA . GLY A 1 316 ? -7.732 -12.613 24.649 1.00 84.25 316 GLY A CA 1
ATOM 2566 C C . GLY A 1 316 ? -7.564 -12.858 26.155 1.00 84.25 316 GLY A C 1
ATOM 2567 O O . GLY A 1 316 ? -6.866 -13.793 26.533 1.00 84.25 316 GLY A O 1
ATOM 2568 N N . HIS A 1 317 ? -8.222 -12.074 27.014 1.00 85.94 317 HIS A N 1
ATOM 2569 C CA . HIS A 1 317 ? -8.265 -12.280 28.460 1.00 85.94 317 HIS A CA 1
ATOM 2570 C C . HIS A 1 317 ? -9.656 -12.759 28.885 1.00 85.94 317 HIS A C 1
ATOM 2572 O O . HIS A 1 317 ? -10.672 -12.292 28.372 1.00 85.94 317 HIS A O 1
ATOM 2578 N N . ASN A 1 318 ? -9.714 -13.695 29.833 1.00 86.06 318 ASN A N 1
ATOM 2579 C CA . ASN A 1 318 ? -10.985 -14.240 30.300 1.00 86.06 318 ASN A CA 1
ATOM 2580 C C . ASN A 1 318 ? -11.663 -13.296 31.310 1.00 86.06 318 ASN A C 1
ATOM 2582 O O . ASN A 1 318 ? -11.006 -12.744 32.191 1.00 86.06 318 ASN A O 1
ATOM 2586 N N . GLY A 1 319 ? -12.981 -13.137 31.205 1.00 88.62 319 GLY A N 1
ATOM 2587 C CA . GLY A 1 319 ? -13.786 -12.326 32.119 1.00 88.62 319 GLY A CA 1
ATOM 2588 C C . GLY A 1 319 ? -13.932 -10.849 31.739 1.00 88.62 319 GLY A C 1
ATOM 2589 O O . GLY A 1 319 ? -13.410 -10.360 30.735 1.00 88.62 319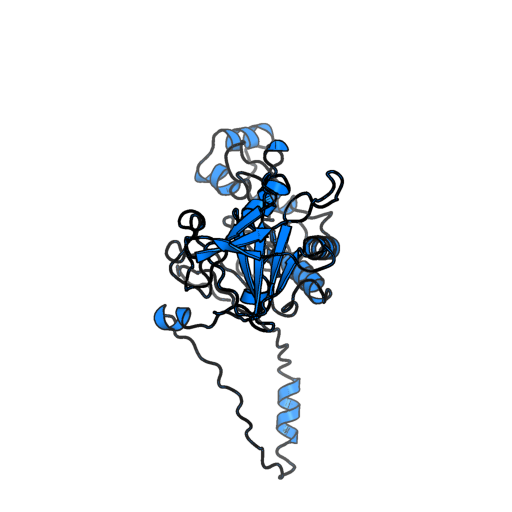 GLY A O 1
ATOM 2590 N N . THR A 1 320 ? -14.702 -10.139 32.562 1.00 93.12 320 THR A N 1
ATOM 2591 C CA . THR A 1 320 ? -15.001 -8.711 32.408 1.00 93.12 320 THR A CA 1
ATOM 2592 C C . THR A 1 320 ? -14.117 -7.859 33.310 1.00 93.12 320 THR A C 1
ATOM 2594 O O . THR A 1 320 ? -13.778 -8.259 34.421 1.00 93.12 320 THR A O 1
ATOM 2597 N N . LEU A 1 321 ? -13.791 -6.656 32.852 1.00 94.44 321 LEU A N 1
ATOM 2598 C CA . LEU A 1 321 ? -13.028 -5.665 33.594 1.00 94.44 321 LEU A CA 1
ATOM 2599 C C . LEU A 1 321 ? -13.949 -4.712 34.350 1.00 94.44 321 LEU A C 1
ATOM 2601 O O . LEU A 1 321 ? -15.000 -4.305 33.845 1.00 94.44 321 LEU A O 1
ATOM 2605 N N . ALA A 1 322 ? -13.514 -4.325 35.547 1.00 93.19 322 ALA A N 1
ATOM 2606 C CA . ALA A 1 322 ? -14.161 -3.271 36.307 1.00 93.19 322 ALA A CA 1
ATOM 2607 C C . ALA A 1 322 ? -13.926 -1.915 35.630 1.00 93.19 322 ALA A C 1
ATOM 2609 O O . ALA A 1 322 ? -12.824 -1.613 35.164 1.00 93.19 322 ALA A O 1
ATOM 2610 N N . TRP A 1 323 ? -14.967 -1.091 35.590 1.00 93.06 323 TRP A N 1
ATOM 2611 C CA . TRP A 1 323 ? -14.884 0.269 35.083 1.00 93.06 323 TRP A CA 1
ATOM 2612 C C . TRP A 1 323 ? -15.798 1.196 35.883 1.00 93.06 323 TRP A C 1
ATOM 2614 O O . TRP A 1 323 ? -16.778 0.761 36.487 1.00 93.06 323 TRP A O 1
ATOM 2624 N N . GLY A 1 324 ? -15.460 2.479 35.884 1.00 90.50 324 GLY A N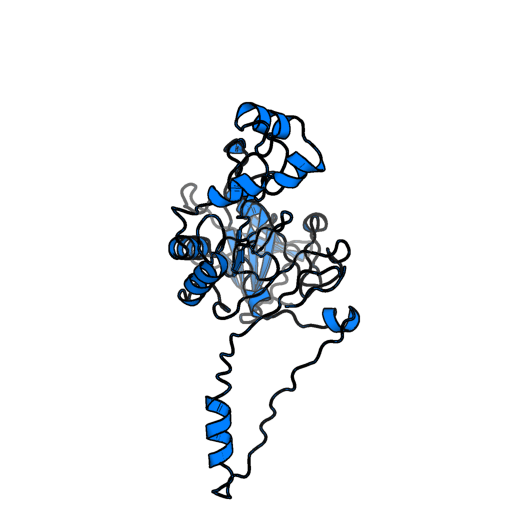 1
ATOM 2625 C CA . GLY A 1 324 ? -16.243 3.540 36.500 1.00 90.50 324 GLY A CA 1
ATOM 2626 C C . GLY A 1 324 ? -16.084 4.850 35.740 1.00 90.50 324 GLY A C 1
ATOM 2627 O O . GLY A 1 324 ? -15.556 4.877 34.626 1.00 90.50 324 GLY A O 1
ATOM 2628 N N . THR A 1 325 ? -16.519 5.943 36.357 1.00 89.31 325 THR A N 1
ATOM 2629 C CA . THR A 1 325 ? -16.462 7.281 35.763 1.00 89.31 325 THR A CA 1
ATOM 2630 C C . THR A 1 325 ? -15.633 8.203 36.653 1.00 89.31 325 THR A C 1
ATOM 2632 O O . THR A 1 325 ? -15.800 8.207 37.871 1.00 89.31 325 THR A O 1
ATOM 2635 N N . SER A 1 326 ? -14.725 8.978 36.062 1.00 87.56 326 SER A N 1
ATOM 2636 C CA . SER A 1 326 ? -13.966 10.011 36.767 1.00 87.56 326 SER A CA 1
ATOM 2637 C C . SER A 1 326 ? -14.863 11.192 37.153 1.00 87.56 326 SER A C 1
ATOM 2639 O O . SER A 1 326 ? -15.963 11.359 36.625 1.00 87.56 326 SER A O 1
ATOM 2641 N N . SER A 1 327 ? -14.360 12.081 38.011 1.00 84.25 327 SER A N 1
ATOM 2642 C CA . SER A 1 327 ? -15.038 13.340 38.360 1.00 84.25 327 SER A CA 1
ATOM 2643 C C . SER A 1 327 ? -15.329 14.243 37.152 1.00 84.25 327 SER A C 1
ATOM 2645 O O . SER A 1 327 ? -16.225 15.077 37.213 1.00 84.25 327 SER A O 1
ATOM 2647 N N . GLN A 1 328 ? -14.597 14.063 36.050 1.00 81.81 328 GLN A N 1
ATOM 2648 C CA . GLN A 1 328 ? -14.758 14.804 34.795 1.00 81.81 328 GLN A CA 1
ATOM 2649 C C . GLN A 1 328 ? -15.664 14.082 33.780 1.00 81.81 328 GLN A C 1
ATOM 2651 O O . GLN A 1 328 ? -15.785 14.525 32.642 1.00 81.81 328 GLN A O 1
ATOM 2656 N N . GLY A 1 329 ? -16.290 12.962 34.157 1.00 82.38 329 GLY A N 1
ATOM 2657 C CA . GLY A 1 329 ? -17.173 12.205 33.265 1.00 82.38 329 GLY A CA 1
ATOM 2658 C C . GLY A 1 329 ? -16.451 11.239 32.317 1.00 82.38 329 GLY A C 1
ATOM 2659 O O . GLY A 1 329 ? -17.079 10.701 31.406 1.00 82.38 329 GLY A O 1
ATOM 2660 N N . TYR A 1 330 ? -15.147 11.005 32.498 1.00 86.88 330 TYR A N 1
ATOM 2661 C CA . TYR A 1 330 ? -14.381 10.080 31.654 1.00 86.88 330 TYR A CA 1
ATOM 2662 C C . TYR A 1 330 ? -14.485 8.647 32.151 1.00 86.88 330 TYR A C 1
ATOM 2664 O O . TYR A 1 330 ? -14.513 8.407 33.354 1.00 86.88 330 TYR A O 1
ATOM 2672 N N . VAL A 1 331 ? -14.482 7.683 31.234 1.00 89.56 331 VAL A N 1
ATOM 2673 C CA . VAL A 1 331 ? -14.507 6.263 31.595 1.00 89.56 331 VAL A CA 1
ATOM 2674 C C . VAL A 1 331 ? -13.135 5.859 32.114 1.00 89.56 331 VAL A C 1
ATOM 2676 O O . VAL A 1 331 ? -12.137 6.089 31.440 1.00 89.56 331 VAL A O 1
ATOM 2679 N N . VAL A 1 332 ? -13.076 5.234 33.284 1.00 91.56 332 VAL A N 1
ATOM 2680 C CA . VAL A 1 332 ? -11.843 4.700 33.871 1.00 91.56 332 VAL A CA 1
ATOM 2681 C C . VAL A 1 332 ? -11.975 3.187 33.952 1.00 91.56 332 VAL A C 1
ATOM 2683 O O . VAL A 1 332 ? -12.905 2.693 34.584 1.00 91.56 332 VAL A O 1
ATOM 2686 N N . VAL A 1 333 ? -11.071 2.452 33.307 1.00 93.38 333 VAL A N 1
ATOM 2687 C CA . VAL A 1 333 ? -11.066 0.981 33.300 1.00 93.38 333 VAL A CA 1
ATOM 2688 C C . VAL A 1 333 ? -9.889 0.468 34.113 1.00 93.38 333 VAL A C 1
ATOM 2690 O O . VAL A 1 333 ? -8.749 0.837 33.836 1.00 93.38 333 VAL A O 1
ATOM 2693 N N . SER A 1 334 ? -10.160 -0.419 35.068 1.00 93.88 334 SER A N 1
ATOM 2694 C CA . SER A 1 334 ? -9.134 -1.156 35.805 1.00 93.88 334 SER A CA 1
ATOM 2695 C C . SER A 1 334 ? -8.639 -2.331 34.966 1.00 93.88 334 SER A C 1
ATOM 2697 O O . SER A 1 334 ? -9.421 -3.179 34.532 1.00 93.88 334 SER A O 1
ATOM 2699 N N . LEU A 1 335 ? -7.334 -2.376 34.725 1.00 92.25 335 LEU A N 1
ATOM 2700 C CA . LEU A 1 335 ? -6.694 -3.383 33.891 1.00 92.25 335 LEU A CA 1
ATOM 2701 C C . LEU A 1 335 ? -6.156 -4.544 34.743 1.00 92.25 335 LEU A C 1
ATOM 2703 O O . LEU A 1 335 ? -5.720 -4.326 35.874 1.00 92.25 335 LEU A O 1
ATOM 2707 N N . PRO A 1 336 ? -6.168 -5.782 34.217 1.00 89.25 336 PRO A N 1
ATOM 2708 C CA . PRO A 1 336 ? -5.658 -6.941 34.939 1.00 89.25 336 PRO A CA 1
ATOM 2709 C C . PRO A 1 336 ? -4.131 -6.895 35.059 1.00 89.25 336 PRO A C 1
ATOM 2711 O O . PRO A 1 336 ? -3.448 -6.224 34.294 1.00 89.25 336 PRO A O 1
ATOM 2714 N N . TYR A 1 337 ? -3.555 -7.663 35.978 1.00 85.62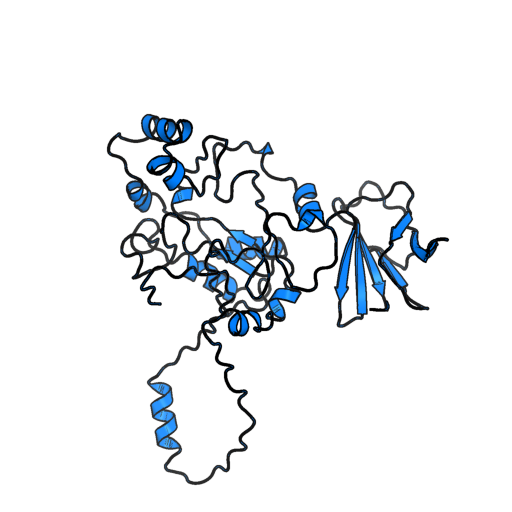 337 TYR A N 1
ATOM 2715 C CA . TYR A 1 337 ? -2.117 -7.908 35.929 1.00 85.62 337 TYR A CA 1
ATOM 2716 C C . TYR A 1 337 ? -1.806 -8.870 34.774 1.00 85.62 337 TYR A C 1
ATOM 2718 O O . TYR A 1 337 ? -2.318 -9.990 34.750 1.00 85.62 337 TYR A O 1
ATOM 2726 N N . LEU A 1 338 ? -0.974 -8.447 33.820 1.00 78.62 338 LEU A N 1
ATOM 2727 C CA . LEU A 1 338 ? -0.487 -9.313 32.748 1.00 78.62 338 LEU A CA 1
ATOM 2728 C C . LEU A 1 338 ? 0.948 -9.753 33.068 1.00 78.62 338 LEU A C 1
ATOM 2730 O O . LEU A 1 338 ? 1.799 -8.895 33.311 1.00 78.62 338 LEU A O 1
ATOM 2734 N N . PRO A 1 339 ? 1.256 -11.062 33.068 1.00 65.31 339 PRO A N 1
ATOM 2735 C CA . PRO A 1 339 ? 2.620 -11.514 33.287 1.00 65.31 339 PRO A CA 1
ATOM 2736 C C . PRO A 1 339 ? 3.546 -10.992 32.178 1.00 65.31 339 PRO A C 1
ATOM 2738 O O . PRO A 1 339 ? 3.213 -11.058 30.991 1.00 65.31 339 PRO A O 1
ATOM 2741 N N . LEU A 1 340 ? 4.738 -10.532 32.579 1.00 56.09 340 LEU A N 1
ATOM 2742 C CA . LEU A 1 340 ? 5.800 -9.949 31.734 1.00 56.09 340 LEU A CA 1
ATOM 2743 C C . LEU A 1 340 ? 6.234 -10.823 30.540 1.00 56.09 340 LEU A C 1
ATOM 2745 O O . LEU A 1 340 ? 6.929 -10.341 29.655 1.00 56.09 340 LEU A O 1
ATOM 2749 N N . ASN A 1 341 ? 5.818 -12.091 30.509 1.00 53.53 341 ASN A N 1
ATOM 2750 C CA . ASN A 1 341 ? 6.178 -13.076 29.492 1.00 53.53 341 ASN A CA 1
ATOM 2751 C C . ASN A 1 341 ? 5.035 -13.409 28.515 1.00 53.53 341 ASN A C 1
ATOM 2753 O O . ASN A 1 341 ? 5.093 -14.411 27.803 1.00 53.53 341 ASN A O 1
ATOM 2757 N N . SER A 1 342 ? 3.961 -12.615 28.501 1.00 54.38 342 SER A N 1
ATOM 2758 C CA . SER A 1 342 ? 2.902 -12.793 27.508 1.00 54.38 342 SER A CA 1
ATOM 2759 C C . SER A 1 342 ? 3.418 -12.410 26.116 1.00 54.38 342 SER A C 1
ATOM 2761 O O . SER A 1 342 ? 4.083 -11.394 25.936 1.00 54.38 342 SER A O 1
ATOM 2763 N N . SER A 1 343 ? 3.082 -13.197 25.097 1.00 54.91 343 SER A N 1
ATOM 2764 C CA . SER A 1 343 ? 3.348 -12.914 23.675 1.00 54.91 343 SER A CA 1
ATOM 2765 C C . SER A 1 343 ? 2.651 -11.641 23.144 1.00 54.91 343 SER A C 1
ATOM 2767 O O . SER A 1 343 ? 2.604 -11.410 21.938 1.00 54.91 343 SER A O 1
ATOM 2769 N N . LEU A 1 344 ? 2.076 -10.824 24.032 1.00 60.84 344 LEU A N 1
ATOM 2770 C CA . LEU A 1 344 ? 1.350 -9.586 23.774 1.00 60.84 344 LEU A CA 1
ATOM 2771 C C . LEU A 1 344 ? 2.326 -8.410 23.865 1.00 60.84 344 LEU A C 1
ATOM 2773 O O . LEU A 1 344 ? 2.534 -7.846 24.935 1.00 60.84 344 LEU A O 1
ATOM 2777 N N . GLN A 1 345 ? 2.953 -8.063 22.743 1.00 67.12 345 GLN A N 1
ATOM 2778 C CA . GLN A 1 345 ? 4.065 -7.102 22.739 1.00 67.12 345 GLN A CA 1
ATOM 2779 C C . GLN A 1 345 ? 3.725 -5.722 22.167 1.00 67.12 345 GLN A C 1
ATOM 2781 O O . GLN A 1 345 ? 4.553 -4.818 22.255 1.00 67.12 345 GLN A O 1
ATOM 2786 N N . HIS A 1 346 ? 2.562 -5.554 21.529 1.00 74.56 346 HIS A N 1
ATOM 2787 C CA . HIS A 1 346 ? 2.373 -4.410 20.628 1.00 74.56 346 HIS A CA 1
ATOM 2788 C C . HIS A 1 346 ? 1.091 -3.605 20.825 1.00 74.56 346 HIS A C 1
ATOM 2790 O O . HIS A 1 346 ? 1.096 -2.408 20.551 1.00 74.56 346 HIS A O 1
ATOM 2796 N N . ALA A 1 347 ? -0.007 -4.239 21.241 1.00 81.12 347 ALA A N 1
ATOM 2797 C CA . ALA A 1 347 ? -1.259 -3.545 21.505 1.00 81.12 347 ALA A CA 1
ATOM 2798 C C . ALA A 1 347 ? -2.200 -4.384 22.376 1.00 81.12 347 ALA A C 1
ATOM 2800 O O . ALA A 1 347 ? -2.186 -5.616 22.325 1.00 81.12 347 ALA A O 1
ATOM 2801 N N . TRP A 1 348 ? -3.081 -3.705 23.106 1.00 85.81 348 TRP A N 1
ATOM 2802 C CA . TRP A 1 348 ? -4.113 -4.302 23.950 1.00 85.81 348 TRP A CA 1
ATOM 2803 C C . TRP A 1 348 ? -5.467 -3.696 23.617 1.00 85.81 348 TRP A C 1
ATOM 2805 O O . TRP A 1 348 ? -5.608 -2.481 23.570 1.00 85.81 348 TRP A O 1
ATOM 2815 N N . THR A 1 349 ? -6.480 -4.528 23.380 1.00 89.31 349 THR A N 1
ATOM 2816 C CA . THR A 1 349 ? -7.792 -4.039 22.935 1.00 89.31 349 THR A CA 1
ATOM 2817 C C . THR A 1 349 ? -8.853 -4.264 23.997 1.00 89.31 349 THR A C 1
ATOM 2819 O O . THR A 1 349 ? -9.195 -5.404 24.312 1.00 89.31 349 THR A O 1
ATOM 2822 N N . LEU A 1 350 ? -9.414 -3.172 24.503 1.00 90.56 350 LEU A N 1
ATOM 2823 C CA . LEU A 1 350 ? -10.594 -3.179 25.354 1.00 90.56 350 LEU A CA 1
ATOM 2824 C C . LEU A 1 350 ? -11.841 -3.160 24.478 1.00 90.56 350 LEU A C 1
ATOM 2826 O O . LEU A 1 350 ? -11.978 -2.289 23.625 1.00 90.56 350 LEU A O 1
ATOM 2830 N N . LYS A 1 351 ? -12.772 -4.081 24.702 1.00 91.56 351 LYS A N 1
ATOM 2831 C CA . LYS A 1 351 ? -14.084 -4.107 24.056 1.00 91.56 351 LYS A CA 1
ATOM 2832 C C . LYS A 1 351 ? -15.149 -3.656 25.048 1.00 91.56 351 LYS A C 1
ATOM 2834 O O . LYS A 1 351 ? -15.335 -4.297 26.080 1.00 91.56 351 LYS A O 1
ATOM 2839 N N . PHE A 1 352 ? -15.874 -2.609 24.681 1.00 90.81 352 PHE A N 1
ATOM 2840 C CA . PHE A 1 352 ? -17.072 -2.108 25.342 1.00 90.81 352 PHE A CA 1
ATOM 2841 C C . PHE A 1 352 ? -18.293 -2.628 24.593 1.00 90.81 352 PHE A C 1
ATOM 2843 O O . PHE A 1 352 ? -18.427 -2.393 23.392 1.00 90.81 352 PHE A O 1
ATOM 2850 N N . THR A 1 353 ? -19.176 -3.333 25.288 1.00 88.50 353 THR A N 1
ATOM 2851 C CA . THR A 1 353 ? -20.473 -3.760 24.742 1.00 88.50 353 THR A CA 1
ATOM 2852 C C . THR A 1 353 ? -21.526 -2.689 24.991 1.00 88.50 353 THR A C 1
ATOM 2854 O O . THR A 1 353 ? -21.505 -2.060 26.044 1.00 88.50 353 THR A O 1
ATOM 2857 N N . SER A 1 354 ? -22.443 -2.501 24.038 1.00 72.88 354 SER A N 1
ATOM 2858 C CA . SER A 1 354 ? -23.621 -1.638 24.193 1.00 72.88 354 SER A CA 1
ATOM 2859 C C . SER A 1 354 ? -23.282 -0.196 24.595 1.00 72.88 354 SER A C 1
ATOM 2861 O O . SER A 1 354 ? -23.658 0.250 25.670 1.00 72.88 354 SER A O 1
ATOM 2863 N N . VAL A 1 355 ? -22.582 0.563 23.752 1.00 64.75 355 VAL A N 1
ATOM 2864 C CA . VAL A 1 355 ? -22.331 1.997 24.020 1.00 64.75 355 VAL A CA 1
ATOM 2865 C C . VAL A 1 355 ? -23.292 2.906 23.235 1.00 64.75 355 VAL A C 1
ATOM 2867 O O . VAL A 1 355 ? -23.811 2.494 22.194 1.00 64.75 355 VAL A O 1
ATOM 2870 N N . TYR A 1 356 ? -23.547 4.126 23.729 1.00 60.19 356 TYR A N 1
ATOM 2871 C CA . TYR A 1 356 ? -24.277 5.148 22.965 1.00 60.19 356 TYR A CA 1
ATOM 2872 C C . TYR A 1 356 ? -23.417 5.634 21.789 1.00 60.19 356 TYR A C 1
ATOM 2874 O O . TYR A 1 356 ? -22.200 5.774 21.936 1.00 60.19 356 TYR A O 1
ATOM 2882 N N . THR A 1 357 ? -24.058 5.873 20.641 1.00 51.28 357 THR A N 1
ATOM 2883 C CA . THR A 1 357 ? -23.468 6.574 19.487 1.00 51.28 357 THR A CA 1
ATOM 2884 C C . THR A 1 357 ? -23.569 8.073 19.652 1.00 51.28 357 THR A C 1
ATOM 2886 O O . THR A 1 357 ? -24.693 8.516 19.990 1.00 51.28 357 THR A O 1
#

Organism: Geodia barretti (NCBI:txid519541)

Sequence (357 aa):
MRERGGHRACAQVIVFTHAQYDWLAGFRRMLLCWLTGGCLLLAAGVGGLQQYQPNWASLDSRPLPSWYDEAKVGIFIHWGLFSVPSYGGGKSGCEWFWENWVGRKDPWIVHFMQRNYLKTFTYPDFGPQFKAELFDPQKWVDLFERAGAKYIVLTSKHHEGWANWPSNEAWNWNSVDSGPQRDLVGELANATRSNSSLSPVRSEVVVNDRWGSDCSCTHGGYFTCRNWRKDMSLHTHKWESYYSVMEGSWGYCRDHDIRKYRNISIIISELVTAVRYTWNAVNKSVYAILLEWPVSYSVTLGSVRPVAGSQVSLLGHNGTLAWGTSSQGYVVVSLPYLPLNSSLQHAWTLKFTSVYT

InterPro domains:
  IPR000933 Glycoside hydrolase, family 29 [PTHR10030] (44-194)
  IPR000933 Glycoside hydrolase, family 29 [SM00812] (51-304)
  IPR013780 Glycosyl hydrolase, all-beta [G3DSA:2.60.40.1180] (268-355)
  IPR016286 Alpha-L-fucosidase, metazoa-type [PR00741] (112-127)
  IPR016286 Alpha-L-fucosidase, metazoa-type [PR00741] (151-167)
  IPR016286 Alpha-L-fucosidase, metazoa-type [PR00741] (170-188)
  IPR017853 Glycoside hydrolase superfamily [SSF51445] (51-278)
  IPR031919 Alpha-L-fucosidase, C-terminal [PF16757] (273-353)
  IPR057739 Glycoside hydrolase family 29, N-terminal [PF01120] (50-195)

Secondary structure (DSSP, 8-state):
----S--------EEEE-----HHHHHHHHHHTTSS--------------PPPSSHHHHTTPPPPHHHHHH---EEE--SGGGTT---TTTS-GGGHHIIIIIS--HHHHHHHHHHS-TT--GGGGGGG---TT--HHHHHHHHHHTT-S-EEE-SB-TT--BSS--STTTTSBTTTSSS-S-HHHHHHHHHHH-TTT-TTTTEEEE-----TTTTTTSSSSEE-TTGGGS-PPPSS-EE----SBTT-SS--TTS-GGGBPPHHHHHHHHS-SEEEEEETTTTEEEEEESS--TTSEEEESS--BPTT--EEETTSSSPBPEEE-TTS-EEEEPPPPPTT-S--S-EEEEESSB--

pLDDT: mean 78.15, std 20.04, range [22.42, 98.12]

Foldseek 3Di:
DDDDDDDWDAFAFDWDQPPPPPVVVVVVVVVVVVPDPDDPDPPPDPPDDPDFDPDQVRQQPDAQDPQVVVQLAAAEAEDFLLQLLQAALQFAASSCLQCCVPPVNPVSSVVVCVVPHDPPDDSLVSFQVQACPVDDLLVVLVVRVVVSGAYYHYCCADPVGEGLADDPVCVCRYNCNTHNVDSSVVNNLVSQLVDCRRHPPSSIDTDGDHDDVPPAVNGYQAHEHAPPVPPPDDDPGHYDYDDDQFPNYSHRHPPHDPVRGDDPQVVLCVSAPQWDWDADPVQRKIKTKHFDCDPVQKDWAAPWAADPPKFKDKPPDDDTWDWDADPVRIIMTRHDDDPPPDPPNGMIIIMIGHTDD

Radius of gyration: 25.7 Å; chains: 1; bounding box: 77×38×70 Å